Protein AF-A0A0R3SAR4-F1 (afdb_monomer_lite)

Organism: Hymenolepis diminuta (NCBI:txid6216)

pLDDT: mean 74.13, std 21.67, range [27.8, 97.25]

Sequence (284 aa):
MTADLYYDTAKSLKKYCTPEFVKEAQNYPKFGDWCNYISRFKTCSIAPHPSEFSETVPSIMNEATSIATLPPTSPIFRNFTDCYDDYFCGKPWDASLFYMIYGIVFSLLCLAGLLLNLACVVGFNKATNRCGATLYFTLIALLDCLYLALKIPLKVAVHLSGVNFSYQTTAYAQRAAHLVPVALPFTVFFEVSSVWLMVSLLVERYLYLRRGYFSKSVTSIQRHVRIISVVLLLSFCYIIPRFFEFRSVPNLQIPNGYKVVFTSVGNSVIYRYVHTEMETLIVL

Structure (mmCIF, N/CA/C/O backbone):
data_AF-A0A0R3SAR4-F1
#
_entry.id   AF-A0A0R3SAR4-F1
#
loop_
_atom_site.group_PDB
_atom_site.id
_atom_site.type_symbol
_atom_site.label_atom_id
_atom_site.label_alt_id
_atom_site.label_comp_id
_atom_site.label_asym_id
_atom_site.label_entity_id
_atom_site.label_seq_id
_atom_site.pdbx_PDB_ins_code
_atom_site.Cartn_x
_atom_site.Cartn_y
_atom_site.Cartn_z
_atom_site.occupancy
_atom_site.B_iso_or_equiv
_atom_site.auth_seq_id
_atom_site.auth_comp_id
_atom_site.auth_asym_id
_atom_site.auth_atom_id
_atom_site.pdbx_PDB_model_num
ATOM 1 N N . MET A 1 1 ? -15.132 21.750 30.604 1.00 44.81 1 MET A N 1
ATOM 2 C CA . MET A 1 1 ? -15.074 21.067 31.915 1.00 44.81 1 MET A CA 1
ATOM 3 C C . MET A 1 1 ? -13.846 20.166 31.892 1.00 44.81 1 MET A C 1
ATOM 5 O O . MET A 1 1 ? -13.768 19.328 31.004 1.00 44.81 1 MET A O 1
ATOM 9 N N . THR A 1 2 ? -12.835 20.421 32.723 1.00 36.38 2 THR A N 1
ATOM 10 C CA . THR A 1 2 ? -11.584 19.636 32.748 1.00 36.38 2 THR A CA 1
ATOM 11 C C . THR A 1 2 ? -11.832 18.256 33.369 1.00 36.38 2 THR A C 1
ATOM 13 O O . THR A 1 2 ? -12.728 18.109 34.201 1.00 36.38 2 THR A O 1
ATOM 16 N N . ALA A 1 3 ? -11.069 17.238 32.955 1.00 38.69 3 ALA A N 1
ATOM 17 C CA . ALA A 1 3 ? -11.229 15.856 33.428 1.00 38.69 3 ALA A CA 1
ATOM 18 C C . ALA A 1 3 ? -11.146 15.730 34.967 1.00 38.69 3 ALA A C 1
ATOM 20 O O . ALA A 1 3 ? -11.851 14.909 35.554 1.00 38.69 3 ALA A O 1
ATOM 21 N N . ASP A 1 4 ? -10.366 16.600 35.614 1.00 42.94 4 ASP A N 1
ATOM 22 C CA . ASP A 1 4 ? -10.194 16.633 37.071 1.00 42.94 4 ASP A CA 1
ATOM 23 C C . ASP A 1 4 ? -11.465 17.080 37.810 1.00 42.94 4 ASP A C 1
ATOM 25 O O . ASP A 1 4 ? -11.890 16.436 38.768 1.00 42.94 4 ASP A O 1
ATOM 29 N N . LEU A 1 5 ? -12.158 18.109 37.303 1.00 40.88 5 LEU A N 1
ATOM 30 C CA . LEU A 1 5 ? -13.393 18.616 37.913 1.00 40.88 5 LEU A CA 1
ATOM 31 C C . LEU A 1 5 ? -14.511 17.561 37.884 1.00 40.88 5 LEU A C 1
ATOM 33 O O . LEU A 1 5 ? -15.325 17.458 38.803 1.00 40.88 5 LEU A O 1
ATOM 37 N N . TYR A 1 6 ? -14.542 16.747 36.829 1.00 44.34 6 TYR A N 1
ATOM 38 C CA . TYR A 1 6 ? -15.499 15.653 36.697 1.00 44.34 6 TYR A CA 1
ATOM 39 C C . TYR A 1 6 ? -15.211 14.515 37.688 1.00 44.34 6 TYR A C 1
ATOM 41 O O . TYR A 1 6 ? -16.136 13.977 38.300 1.00 44.34 6 TYR A O 1
ATOM 49 N N . TYR A 1 7 ? -13.935 14.172 37.892 1.00 49.50 7 TYR A N 1
ATOM 50 C CA . TYR A 1 7 ? -13.530 13.142 38.850 1.00 49.50 7 TYR A CA 1
ATOM 51 C C . TYR A 1 7 ? -13.865 13.539 40.292 1.00 49.50 7 TYR A C 1
ATOM 53 O O . TYR A 1 7 ? -14.420 12.733 41.046 1.00 49.50 7 TYR A O 1
ATOM 61 N N . ASP A 1 8 ? -13.620 14.797 40.656 1.00 51.72 8 ASP A N 1
ATOM 62 C CA . ASP A 1 8 ? -13.975 15.324 41.975 1.00 51.72 8 ASP A CA 1
ATOM 63 C C . ASP A 1 8 ? -15.492 15.356 42.192 1.00 51.72 8 ASP A C 1
ATOM 65 O O . ASP A 1 8 ? -15.983 14.977 43.263 1.00 51.72 8 ASP A O 1
ATOM 69 N N . THR A 1 9 ? -16.255 15.685 41.145 1.00 51.66 9 THR A N 1
ATOM 70 C CA . THR A 1 9 ? -17.723 15.627 41.172 1.00 51.66 9 THR A CA 1
ATOM 71 C C . THR A 1 9 ? -18.207 14.190 41.402 1.00 51.66 9 THR A C 1
ATOM 73 O O . THR A 1 9 ? -18.982 13.945 42.329 1.00 51.66 9 THR A O 1
ATOM 76 N N . ALA A 1 10 ? -17.692 13.207 40.657 1.00 52.78 10 ALA A N 1
ATOM 77 C CA . ALA A 1 10 ? -18.041 11.793 40.833 1.00 52.78 10 ALA A CA 1
ATOM 78 C C . ALA A 1 10 ? -17.659 11.251 42.226 1.00 52.78 10 ALA A C 1
ATOM 80 O O . ALA A 1 10 ? -18.421 10.503 42.845 1.00 52.78 10 ALA A O 1
ATOM 81 N N . LYS A 1 11 ? -16.506 11.667 42.764 1.00 57.44 11 LYS A N 1
ATOM 82 C CA . LYS A 1 11 ? -16.054 11.306 44.116 1.00 57.44 11 LYS A CA 1
ATOM 83 C C . LYS A 1 11 ? -16.965 11.891 45.198 1.00 57.44 11 LYS A C 1
ATOM 85 O O . LYS A 1 11 ? -17.279 11.190 46.158 1.00 57.44 11 LYS A O 1
ATOM 90 N N . SER A 1 12 ? -17.427 13.131 45.030 1.00 55.03 12 SER A N 1
ATOM 91 C CA . SER A 1 12 ? -18.381 13.770 45.948 1.00 55.03 12 SER A CA 1
ATOM 92 C C . SER A 1 12 ? -19.760 13.109 45.923 1.00 55.03 12 SER A C 1
ATOM 94 O O . SER A 1 12 ? -20.429 13.044 46.952 1.00 55.03 12 SER A O 1
ATOM 96 N N . LEU A 1 13 ? -20.159 12.571 44.768 1.00 53.06 13 LEU A N 1
ATOM 97 C CA . LEU A 1 13 ? -21.445 11.915 44.555 1.00 53.06 13 LEU A CA 1
ATOM 98 C C . LEU A 1 13 ? -21.479 10.465 45.065 1.00 53.06 13 LEU A C 1
ATOM 100 O O . LEU A 1 13 ? -22.538 9.962 45.433 1.00 53.06 13 LEU A O 1
ATOM 104 N N . LYS A 1 14 ? -20.318 9.811 45.196 1.00 60.62 14 LYS A N 1
ATOM 105 C CA . LYS A 1 14 ? -20.188 8.465 45.780 1.00 60.62 14 LYS A CA 1
ATOM 106 C C . LYS A 1 14 ? -20.786 8.351 47.188 1.00 60.62 14 LYS A C 1
ATOM 108 O O . LYS A 1 14 ? -21.246 7.274 47.558 1.00 60.62 14 LYS A O 1
ATOM 113 N N . LYS A 1 15 ? -20.810 9.444 47.961 1.00 61.19 15 LYS A N 1
ATOM 114 C CA . LYS A 1 15 ? -21.381 9.471 49.321 1.00 61.19 15 LYS A CA 1
ATOM 115 C C . LYS A 1 15 ? -22.879 9.138 49.361 1.00 61.19 15 LYS A C 1
ATOM 117 O O . LYS A 1 15 ? -23.366 8.734 50.406 1.00 61.19 15 LYS A O 1
ATOM 122 N N . TYR A 1 16 ? -23.581 9.285 48.236 1.00 57.00 16 TYR A N 1
ATOM 123 C CA . TYR A 1 16 ? -25.009 8.981 48.111 1.00 57.00 16 TYR A CA 1
ATOM 124 C C . TYR A 1 16 ? -25.288 7.518 47.727 1.00 57.00 16 TYR A C 1
ATOM 126 O O . TYR A 1 16 ? -26.430 7.079 47.770 1.00 57.00 16 TYR A O 1
ATOM 134 N N . CYS A 1 17 ? -24.256 6.743 47.382 1.00 60.31 17 CYS A N 1
ATOM 135 C CA . CYS A 1 17 ? -24.369 5.328 47.033 1.00 60.31 17 CYS A CA 1
ATOM 136 C C . CYS A 1 17 ? -24.011 4.443 48.234 1.00 60.31 17 CYS A C 1
ATOM 138 O O . CYS A 1 17 ? -23.029 3.695 48.203 1.00 60.31 17 CYS A O 1
ATOM 140 N N . THR A 1 18 ? -24.781 4.560 49.318 1.00 61.16 18 THR A N 1
ATOM 141 C CA . THR A 1 18 ? -24.672 3.671 50.483 1.00 61.16 18 THR A CA 1
ATOM 142 C C . THR A 1 18 ? -25.464 2.373 50.250 1.00 61.16 18 THR A C 1
ATOM 144 O O . THR A 1 18 ? -26.426 2.372 49.478 1.00 61.16 18 THR A O 1
ATOM 147 N N . PRO A 1 19 ? -25.100 1.247 50.899 1.00 58.28 19 PRO A N 1
ATOM 148 C CA . PRO A 1 19 ? -25.806 -0.034 50.741 1.00 58.28 19 PRO A CA 1
ATOM 149 C C . PRO A 1 19 ? -27.304 0.041 51.077 1.00 58.28 19 PRO A C 1
ATOM 151 O O . PRO A 1 19 ? -28.099 -0.733 50.550 1.00 58.28 19 PRO A O 1
ATOM 154 N N . GLU A 1 20 ? -27.678 0.987 51.940 1.00 56.66 20 GLU A N 1
ATOM 155 C CA . GLU A 1 20 ? -29.057 1.285 52.327 1.00 56.66 20 GLU A CA 1
ATOM 156 C C . GLU A 1 20 ? -29.832 1.950 51.176 1.00 56.66 20 GLU A C 1
ATOM 158 O O . GLU A 1 20 ? -30.927 1.504 50.842 1.00 56.66 20 GLU A O 1
ATOM 163 N N . PHE A 1 21 ? -29.220 2.911 50.471 1.00 55.41 21 PHE A N 1
ATOM 164 C CA . PHE A 1 21 ? -29.825 3.604 49.324 1.00 55.41 21 PHE A CA 1
ATOM 165 C C . PHE A 1 21 ? -29.975 2.715 48.079 1.00 55.41 21 PHE A C 1
ATOM 167 O O . PHE A 1 21 ? -30.882 2.916 47.276 1.00 55.41 21 PHE A O 1
ATOM 174 N N . VAL A 1 22 ? -29.122 1.696 47.914 1.00 55.22 22 VAL A N 1
ATOM 175 C CA . VAL A 1 22 ? -29.205 0.742 46.788 1.00 55.22 22 VAL A CA 1
ATOM 176 C C . VAL A 1 22 ? -30.486 -0.104 46.844 1.00 55.22 22 VAL A C 1
ATOM 178 O O . VAL A 1 22 ? -30.998 -0.496 45.795 1.00 55.22 22 VAL A O 1
ATOM 181 N N . LYS A 1 23 ? -31.039 -0.358 48.039 1.00 55.22 23 LYS A N 1
ATOM 182 C CA . LYS A 1 23 ? -32.326 -1.062 48.185 1.00 55.22 23 LYS A CA 1
ATOM 183 C C . LYS A 1 23 ? -33.507 -0.187 47.764 1.00 55.22 23 LYS A C 1
ATOM 185 O O . LYS A 1 23 ? -34.404 -0.674 47.090 1.00 55.22 23 LYS A O 1
ATOM 190 N N . GLU A 1 24 ? -33.479 1.100 48.095 1.00 49.22 24 GLU A N 1
ATOM 191 C CA . GLU A 1 24 ? -34.531 2.061 47.729 1.00 49.22 24 GLU A CA 1
ATOM 192 C C . GLU A 1 24 ? -34.454 2.471 46.244 1.00 49.22 24 GLU A C 1
ATOM 194 O O . GLU A 1 24 ? -35.468 2.686 45.578 1.00 49.22 24 GLU A O 1
ATOM 199 N N . ALA A 1 25 ? -33.246 2.442 45.673 1.00 47.88 25 ALA A N 1
ATOM 200 C CA . ALA A 1 25 ? -32.974 2.643 44.252 1.00 47.88 25 ALA A CA 1
ATOM 201 C C . ALA A 1 25 ? -33.474 1.511 43.333 1.00 47.88 25 ALA A C 1
ATOM 203 O O . ALA A 1 25 ? -33.408 1.663 42.113 1.00 47.88 25 ALA A O 1
ATOM 204 N N . GLN A 1 26 ? -34.001 0.400 43.864 1.00 50.97 26 GLN A N 1
ATOM 205 C CA . GLN A 1 26 ? -34.638 -0.644 43.044 1.00 50.97 26 GLN A CA 1
ATOM 206 C C . GLN A 1 26 ? -35.845 -0.113 42.256 1.00 50.97 26 GLN A C 1
ATOM 208 O O . GLN A 1 26 ? -36.130 -0.608 41.168 1.00 50.97 26 GLN A O 1
ATOM 213 N N . ASN A 1 27 ? -36.488 0.948 42.752 1.00 49.66 27 ASN A N 1
ATOM 214 C CA . ASN A 1 27 ? -37.583 1.637 42.065 1.00 49.66 27 ASN A CA 1
ATOM 215 C C . ASN A 1 27 ? -37.106 2.560 40.924 1.00 49.66 27 ASN A C 1
ATOM 217 O O . ASN A 1 27 ? -37.915 3.015 40.120 1.00 49.66 27 ASN A O 1
ATOM 221 N N . TYR A 1 28 ? -35.796 2.816 40.821 1.00 51.16 28 TYR A N 1
ATOM 222 C CA . TYR A 1 28 ? -35.174 3.662 39.800 1.00 51.16 28 TYR A CA 1
ATOM 223 C C . TYR A 1 28 ? -33.973 2.929 39.184 1.00 51.16 28 TYR A C 1
ATOM 225 O O . TYR A 1 28 ? -32.822 3.228 39.516 1.00 51.16 28 TYR A O 1
ATOM 233 N N . PRO A 1 29 ? -34.208 1.973 38.265 1.00 50.81 29 PRO A N 1
ATOM 234 C CA . PRO A 1 29 ? -33.186 1.033 37.792 1.00 50.81 29 PRO A CA 1
ATOM 235 C C . PRO A 1 29 ? -31.923 1.721 37.248 1.00 50.81 29 PRO A C 1
ATOM 237 O O . PRO A 1 29 ? -30.810 1.286 37.532 1.00 50.81 29 PRO A O 1
ATOM 240 N N . LYS A 1 30 ? -32.071 2.877 36.583 1.00 50.16 30 LYS A N 1
ATOM 241 C CA . LYS A 1 30 ? -30.941 3.680 36.079 1.00 50.16 30 LYS A CA 1
ATOM 242 C C . LYS A 1 30 ? -30.034 4.238 37.190 1.00 50.16 30 LYS A C 1
ATOM 244 O O . LYS A 1 30 ? -28.829 4.365 36.988 1.00 50.16 30 LYS A O 1
ATOM 249 N N . PHE A 1 31 ? -30.591 4.576 38.354 1.00 52.28 31 PHE A N 1
ATOM 250 C CA . PHE A 1 31 ? -29.830 5.097 39.496 1.00 52.28 31 PHE A CA 1
ATOM 251 C C . PHE A 1 31 ? -29.125 3.970 40.262 1.00 52.28 31 PHE A C 1
ATOM 253 O O . PHE A 1 31 ? -27.962 4.112 40.643 1.00 52.28 31 PHE A O 1
ATOM 260 N N . GLY A 1 32 ? -29.784 2.815 40.410 1.00 55.69 32 GLY A N 1
ATOM 261 C CA . GLY A 1 32 ? -29.165 1.603 40.954 1.00 55.69 32 GLY A CA 1
ATOM 262 C C . GLY A 1 32 ? -27.961 1.141 40.126 1.00 55.69 32 GLY A C 1
ATOM 263 O O . GLY A 1 32 ? -26.895 0.852 40.681 1.00 55.69 32 GLY A O 1
ATOM 264 N N . ASP A 1 33 ? -28.086 1.164 38.797 1.00 60.84 33 ASP A N 1
ATOM 265 C CA . ASP A 1 33 ? -26.988 0.857 37.874 1.00 60.84 33 ASP A CA 1
ATOM 266 C C . ASP A 1 33 ? -25.836 1.862 37.994 1.00 60.84 33 ASP A C 1
ATOM 268 O O . ASP A 1 33 ? -24.669 1.466 38.032 1.00 60.84 33 ASP A O 1
ATOM 272 N N . TRP A 1 34 ? -26.143 3.151 38.154 1.00 58.78 34 TRP A N 1
ATOM 273 C CA . TRP A 1 34 ? -25.148 4.206 38.355 1.00 58.78 34 TRP A CA 1
ATOM 274 C C . TRP A 1 34 ? -24.394 4.089 39.694 1.00 58.78 34 TRP A C 1
ATOM 276 O O . TRP A 1 34 ? -23.171 4.250 39.735 1.00 58.78 34 TRP A O 1
ATOM 286 N N . CYS A 1 35 ? -25.067 3.722 40.787 1.00 58.41 35 CYS A N 1
ATOM 287 C CA . CYS A 1 35 ? -24.401 3.483 42.072 1.00 58.41 35 CYS A CA 1
ATOM 288 C C . CYS A 1 35 ? -23.537 2.210 42.074 1.00 58.41 35 CYS A C 1
ATOM 290 O O . CYS A 1 35 ? -22.428 2.198 42.627 1.00 58.41 35 CYS A O 1
ATOM 292 N N . ASN A 1 36 ? -23.985 1.152 41.394 1.00 61.09 36 ASN A N 1
ATOM 293 C CA . ASN A 1 36 ? -23.174 -0.045 41.144 1.00 61.09 36 ASN A CA 1
ATOM 294 C C . ASN A 1 36 ? -21.978 0.245 40.221 1.00 61.09 36 ASN A C 1
ATOM 296 O O . ASN A 1 36 ? -20.909 -0.348 40.376 1.00 61.09 36 ASN A O 1
ATOM 300 N N . TYR A 1 37 ? -22.140 1.177 39.281 1.00 54.69 37 TYR A N 1
ATOM 301 C CA . TYR A 1 37 ? -21.087 1.682 38.409 1.00 54.69 37 TYR A CA 1
ATOM 302 C C . TYR A 1 37 ? -20.017 2.419 39.236 1.00 54.69 37 TYR A C 1
ATOM 304 O O . TYR A 1 37 ? -18.887 1.942 39.300 1.00 54.69 37 TYR A O 1
ATOM 312 N N . ILE A 1 38 ? -20.351 3.494 39.963 1.00 56.62 38 ILE A N 1
ATOM 313 C CA . ILE A 1 38 ? -19.377 4.321 40.717 1.00 56.62 38 ILE A CA 1
ATOM 314 C C . ILE A 1 38 ? -18.642 3.541 41.818 1.00 56.62 38 ILE A C 1
ATOM 316 O O . ILE A 1 38 ? -17.461 3.784 42.077 1.00 56.62 38 ILE A O 1
ATOM 320 N N . SER A 1 39 ? -19.301 2.580 42.466 1.00 58.19 39 SER A N 1
ATOM 321 C CA . SER A 1 39 ? -18.677 1.760 43.513 1.00 58.19 39 SER A CA 1
ATOM 322 C C . SER A 1 39 ? -17.621 0.776 42.981 1.00 58.19 39 SER A C 1
ATOM 324 O O . SER A 1 39 ? -16.698 0.430 43.723 1.00 58.19 39 SER A O 1
ATOM 326 N N . ARG A 1 40 ? -17.693 0.376 41.699 1.00 54.50 40 ARG A N 1
ATOM 327 C CA . ARG A 1 40 ? -16.776 -0.590 41.058 1.00 54.50 40 ARG A CA 1
ATOM 328 C C . ARG A 1 40 ? -15.510 0.021 40.446 1.00 54.50 40 ARG A C 1
ATOM 330 O O . ARG A 1 40 ? -14.565 -0.720 40.175 1.00 54.50 40 ARG A O 1
ATOM 337 N N . PHE A 1 41 ? -15.436 1.336 40.242 1.00 52.03 41 PHE A N 1
ATOM 338 C CA . PHE A 1 41 ? -14.256 1.975 39.645 1.00 52.03 41 PHE A CA 1
ATOM 339 C C . PHE A 1 41 ? -13.262 2.451 40.706 1.00 52.03 41 PHE A C 1
ATOM 341 O O . PHE A 1 41 ? -13.334 3.573 41.198 1.00 52.03 41 PHE A O 1
ATOM 348 N N . LYS A 1 42 ? -12.277 1.602 41.020 1.00 46.91 42 LYS A N 1
ATOM 349 C CA . LYS A 1 42 ? -10.980 2.061 41.550 1.00 46.91 42 LYS A CA 1
ATOM 350 C C . LYS A 1 42 ? -9.954 2.350 40.435 1.00 46.91 42 LYS A C 1
ATOM 352 O O . LYS A 1 42 ? -8.923 2.931 40.744 1.00 46.91 42 LYS A O 1
ATOM 357 N N . THR A 1 43 ? -10.194 1.950 39.172 1.00 41.12 43 THR A N 1
ATOM 358 C CA . THR A 1 43 ? -9.106 1.819 38.169 1.00 41.12 43 THR A CA 1
ATOM 359 C C . THR A 1 43 ? -9.438 2.072 36.678 1.00 41.12 43 THR A C 1
ATOM 361 O O . THR A 1 43 ? -8.592 1.767 35.840 1.00 41.12 43 THR A O 1
ATOM 364 N N . CYS A 1 44 ? -10.583 2.647 36.275 1.00 34.91 44 CYS A N 1
ATOM 365 C CA . CYS A 1 44 ? -10.773 3.072 34.865 1.00 34.91 44 CYS A CA 1
ATOM 366 C C . CYS A 1 44 ? -11.063 4.571 34.748 1.00 34.91 44 CYS A C 1
ATOM 368 O O . CYS A 1 44 ? -11.943 5.089 35.426 1.00 34.91 44 CYS A O 1
ATOM 370 N N . SER A 1 45 ? -10.323 5.234 33.858 1.00 40.34 45 SER A N 1
ATOM 371 C CA . SER A 1 45 ? -10.229 6.689 33.686 1.00 40.34 45 SER A CA 1
ATOM 372 C C . SER A 1 45 ? -11.024 7.253 32.500 1.00 40.34 45 SER A C 1
ATOM 374 O O . SER A 1 45 ? -10.818 8.403 32.128 1.00 40.34 45 SER A O 1
ATOM 376 N N . ILE A 1 46 ? -11.938 6.488 31.895 1.00 41.50 46 ILE A N 1
ATOM 377 C CA . ILE A 1 46 ? -12.794 7.005 30.817 1.00 41.50 46 ILE A CA 1
ATOM 378 C C . ILE A 1 46 ? -14.238 7.028 31.309 1.00 41.50 46 ILE A C 1
ATOM 380 O O . ILE A 1 46 ? -14.869 5.984 31.472 1.00 41.50 46 ILE A O 1
ATOM 384 N N . ALA A 1 47 ? -14.729 8.236 31.574 1.00 37.53 47 ALA A N 1
ATOM 385 C CA . ALA A 1 47 ? -16.118 8.507 31.908 1.00 37.53 47 ALA A CA 1
ATOM 386 C C . ALA A 1 47 ? -16.962 8.739 30.637 1.00 37.53 47 ALA A C 1
ATOM 388 O O . ALA A 1 47 ? -16.421 9.217 29.636 1.00 37.53 47 ALA A O 1
ATOM 389 N N . PRO A 1 48 ? -18.271 8.422 30.661 1.00 40.16 48 PRO A N 1
ATOM 390 C CA . PRO A 1 48 ? -19.185 8.756 29.571 1.00 40.16 48 PRO A CA 1
ATOM 391 C C . PRO A 1 48 ? -19.343 10.275 29.398 1.00 40.16 48 PRO A C 1
ATOM 393 O O . PRO A 1 48 ? -19.162 11.052 30.338 1.00 40.16 48 PRO A O 1
ATOM 396 N N . HIS A 1 49 ? -19.662 10.689 28.171 1.00 37.50 49 HIS A N 1
ATOM 397 C CA . HIS A 1 49 ? -19.795 12.091 27.776 1.00 37.50 49 HIS A CA 1
ATOM 398 C C . HIS A 1 49 ? -21.121 12.695 28.306 1.00 37.50 49 HIS A C 1
ATOM 400 O O . HIS A 1 49 ? -22.146 12.014 28.268 1.00 37.50 49 HIS A O 1
ATOM 406 N N . PRO A 1 50 ? -21.159 13.975 28.742 1.00 36.41 50 PRO A N 1
ATOM 407 C CA . PRO A 1 50 ? -22.345 14.615 29.341 1.00 36.41 50 PRO A CA 1
ATOM 408 C C . PRO A 1 50 ? -23.602 14.668 28.458 1.00 36.41 50 PRO A C 1
ATOM 410 O O . PRO A 1 50 ? -24.693 14.928 28.958 1.00 36.41 50 PRO A O 1
ATOM 413 N N . SER A 1 51 ? -23.472 14.404 27.156 1.00 42.56 51 SER A N 1
ATOM 414 C CA . SER A 1 51 ? -24.601 14.327 26.218 1.00 42.56 51 SER A CA 1
ATOM 415 C C . SER A 1 51 ? -25.562 13.167 26.502 1.00 42.56 51 SER A C 1
ATOM 417 O O . SER A 1 51 ? -26.640 13.127 25.924 1.00 42.56 51 SER A O 1
ATOM 419 N N . GLU A 1 52 ? -25.203 12.233 27.386 1.00 42.44 52 GLU A N 1
ATOM 420 C CA . GLU A 1 52 ? -26.069 11.121 27.804 1.00 42.44 52 GLU A CA 1
ATOM 421 C C . GLU A 1 52 ? -27.155 11.526 28.827 1.00 42.44 52 GLU A C 1
ATOM 423 O O . GLU A 1 52 ? -27.984 10.693 29.192 1.00 42.44 52 GLU A O 1
ATOM 428 N N . PHE A 1 53 ? -27.193 12.794 29.267 1.00 40.16 53 PHE A N 1
ATOM 429 C CA . PHE A 1 53 ? -28.171 13.309 30.242 1.00 40.16 53 PHE A CA 1
ATOM 430 C C . PHE A 1 53 ? -29.175 14.324 29.679 1.00 40.16 53 PHE A C 1
ATOM 432 O O . PHE A 1 53 ? -29.978 14.868 30.434 1.00 40.16 53 PHE A O 1
ATOM 439 N N . SER A 1 54 ? -29.159 14.599 28.375 1.00 32.94 54 SER A N 1
ATOM 440 C CA . SER A 1 54 ? -30.137 15.495 27.751 1.00 32.94 54 SER A CA 1
ATOM 441 C C . SER A 1 54 ? -31.006 14.724 26.769 1.00 32.94 54 SER A C 1
ATOM 443 O O . SER A 1 54 ? -30.529 14.214 25.759 1.00 32.94 54 SER A O 1
ATOM 445 N N . GLU A 1 55 ? -32.293 14.627 27.091 1.00 34.91 55 GLU A N 1
ATOM 446 C CA . GLU A 1 55 ? -33.315 14.165 26.161 1.00 34.91 55 GLU A CA 1
ATOM 447 C C . GLU A 1 55 ? -33.478 15.164 25.002 1.00 34.91 55 GLU A C 1
ATOM 449 O O . GLU A 1 55 ? -33.585 16.368 25.206 1.00 34.91 55 GLU A O 1
ATOM 454 N N . THR A 1 56 ? -33.499 14.597 23.794 1.00 33.81 56 THR A N 1
ATOM 455 C CA . THR A 1 56 ? -34.157 15.032 22.548 1.00 33.81 56 THR A CA 1
ATOM 456 C C . THR A 1 56 ? -34.095 16.507 22.123 1.00 33.81 56 THR A C 1
ATOM 458 O O . THR A 1 56 ? -34.812 17.358 22.636 1.00 33.81 56 THR A O 1
ATOM 461 N N . VAL A 1 57 ? -33.410 16.754 21.000 1.00 31.20 57 VAL A N 1
ATOM 462 C CA . VAL A 1 57 ? -33.787 17.799 20.031 1.00 31.20 57 VAL A CA 1
ATOM 463 C C . VAL A 1 57 ? -33.805 17.155 18.636 1.00 31.20 57 VAL A C 1
ATOM 465 O O . VAL A 1 57 ? -32.811 16.533 18.258 1.00 31.20 57 VAL A O 1
ATOM 468 N N . PRO A 1 58 ? -34.903 17.244 17.863 1.00 37.09 58 PRO A N 1
ATOM 469 C CA . PRO A 1 58 ? -34.940 16.739 16.497 1.00 37.09 58 PRO A CA 1
ATOM 470 C C . PRO A 1 58 ? -34.278 17.755 15.555 1.00 37.09 58 PRO A C 1
ATOM 472 O O . PRO A 1 58 ? -34.717 18.900 15.477 1.00 37.09 58 PRO A O 1
ATOM 475 N N . SER A 1 59 ? -33.248 17.350 14.806 1.00 30.95 59 SER A N 1
ATOM 476 C CA . SER A 1 59 ? -32.676 18.173 13.732 1.00 30.95 59 SER A CA 1
ATOM 477 C C . SER A 1 59 ? -32.905 17.524 12.366 1.00 30.95 59 SER A C 1
ATOM 479 O O . SER A 1 59 ? -32.200 16.601 11.967 1.00 30.95 59 SER A O 1
ATOM 481 N N . ILE A 1 60 ? -33.968 17.998 11.717 1.00 30.73 60 ILE A N 1
ATOM 482 C CA . ILE A 1 60 ? -34.064 18.433 10.314 1.00 30.73 60 ILE A CA 1
ATOM 483 C C . ILE A 1 60 ? -33.058 17.776 9.346 1.00 30.73 60 ILE A C 1
ATOM 485 O O . ILE A 1 60 ? -31.873 18.104 9.327 1.00 30.73 60 ILE A O 1
ATOM 489 N N . MET A 1 61 ? -33.596 16.886 8.500 1.00 32.91 61 MET A N 1
ATOM 490 C CA . MET A 1 61 ? -33.034 16.480 7.207 1.00 32.91 61 MET A CA 1
ATOM 491 C C . MET A 1 61 ? -32.699 17.715 6.375 1.00 32.91 61 MET A C 1
ATOM 493 O O . MET A 1 61 ? -33.592 18.521 6.147 1.00 32.91 61 MET A O 1
ATOM 497 N N . ASN A 1 62 ? -31.475 17.797 5.853 1.00 30.11 62 ASN A N 1
ATOM 498 C CA . ASN A 1 62 ? -31.181 18.598 4.672 1.00 30.11 62 ASN A CA 1
ATOM 499 C C . ASN A 1 62 ? -30.348 17.789 3.670 1.00 30.11 62 ASN A C 1
ATOM 501 O O . ASN A 1 62 ? -29.441 17.040 4.030 1.00 30.11 62 ASN A O 1
ATOM 505 N N . GLU A 1 63 ? -30.777 17.960 2.428 1.00 29.05 63 GLU A N 1
ATOM 506 C CA . GLU A 1 63 ? -30.393 17.397 1.138 1.00 29.05 63 GLU A CA 1
ATOM 507 C C . GLU A 1 63 ? -28.909 17.055 0.937 1.00 29.05 63 GLU A C 1
ATOM 509 O O . GLU A 1 63 ? -28.015 17.879 1.115 1.00 29.05 63 GLU A O 1
ATOM 514 N N . ALA A 1 64 ? -28.670 15.833 0.449 1.00 28.14 64 ALA A N 1
ATOM 515 C CA . ALA A 1 64 ? -27.435 15.468 -0.228 1.00 28.14 64 ALA A CA 1
ATOM 516 C C . ALA A 1 64 ? -27.555 15.857 -1.708 1.00 28.14 64 ALA A C 1
ATOM 518 O O . ALA A 1 64 ? -28.294 15.238 -2.475 1.00 28.14 64 ALA A O 1
ATOM 519 N N . THR A 1 65 ? -26.830 16.899 -2.096 1.00 28.31 65 THR A N 1
ATOM 520 C CA . THR A 1 65 ? -26.685 17.335 -3.483 1.00 28.31 65 THR A CA 1
ATOM 521 C C . THR A 1 65 ? -25.900 16.286 -4.272 1.00 28.31 65 THR A C 1
ATOM 523 O O . THR A 1 65 ? -24.789 15.902 -3.908 1.00 28.31 65 THR A O 1
ATOM 526 N N . SER A 1 66 ? -26.502 15.828 -5.363 1.00 28.58 66 SER A N 1
ATOM 527 C CA . SER A 1 66 ? -25.966 14.895 -6.352 1.00 28.58 66 SER A CA 1
ATOM 528 C C . SER A 1 66 ? -24.615 15.345 -6.922 1.00 28.58 66 SER A C 1
ATOM 530 O O . SER A 1 66 ? -24.534 16.397 -7.560 1.00 28.58 66 SER A O 1
ATOM 532 N N . ILE A 1 67 ? -23.576 14.521 -6.758 1.00 30.97 67 ILE A N 1
ATOM 533 C CA . ILE A 1 67 ? -22.319 14.648 -7.505 1.00 30.97 67 ILE A CA 1
ATOM 534 C C . ILE A 1 67 ? -22.473 13.888 -8.824 1.00 30.97 67 ILE A C 1
ATOM 536 O O . ILE A 1 67 ? -22.841 12.716 -8.849 1.00 30.97 67 ILE A O 1
ATOM 540 N N . ALA A 1 68 ? -22.228 14.608 -9.916 1.00 27.88 68 ALA A N 1
ATOM 541 C CA . ALA A 1 68 ? -22.359 14.151 -11.287 1.00 27.88 68 ALA A CA 1
ATOM 542 C C . ALA A 1 68 ? -21.485 12.919 -11.579 1.00 27.88 68 ALA A C 1
ATOM 544 O O . ALA A 1 68 ? -20.262 12.947 -11.439 1.00 27.88 68 ALA A O 1
ATOM 545 N N . THR A 1 69 ? -22.133 11.854 -12.042 1.00 27.80 69 THR A N 1
ATOM 546 C CA . THR A 1 69 ? -21.524 10.677 -12.656 1.00 27.80 69 THR A CA 1
ATOM 547 C C . THR A 1 69 ? -20.942 11.048 -14.020 1.00 27.80 69 THR A C 1
ATOM 549 O O . THR A 1 69 ? -21.670 11.320 -14.974 1.00 27.80 69 THR A O 1
ATOM 552 N N . LEU A 1 70 ? -19.613 11.047 -14.129 1.00 32.72 70 LEU A N 1
ATOM 553 C CA . LEU A 1 70 ? -18.930 10.966 -15.421 1.00 32.72 70 LEU A CA 1
ATOM 554 C C . LEU A 1 70 ? -18.957 9.501 -15.899 1.00 32.72 70 LEU A C 1
ATOM 556 O O . LEU A 1 70 ? -18.713 8.603 -15.092 1.00 32.72 70 LEU A O 1
ATOM 560 N N . PRO A 1 71 ? -19.271 9.233 -17.179 1.00 31.72 71 PRO A N 1
ATOM 561 C CA . PRO A 1 71 ? -19.380 7.874 -17.694 1.00 31.72 71 PRO A CA 1
ATOM 562 C C . PRO A 1 71 ? -18.002 7.190 -17.773 1.00 31.72 71 PRO A C 1
ATOM 564 O O . PRO A 1 71 ? -17.005 7.859 -18.064 1.00 31.72 71 PRO A O 1
ATOM 567 N N . PRO A 1 72 ? -17.931 5.861 -17.570 1.00 31.50 72 PRO A N 1
ATOM 568 C CA . PRO A 1 72 ? -16.691 5.106 -17.663 1.00 31.50 72 PRO A CA 1
ATOM 569 C C . PRO A 1 72 ? -16.263 5.021 -19.131 1.00 31.50 72 PRO A C 1
ATOM 571 O O . PRO A 1 72 ? -16.801 4.249 -19.923 1.00 31.50 72 PRO A O 1
ATOM 574 N N . THR A 1 73 ? -15.285 5.830 -19.524 1.00 32.97 73 THR A N 1
ATOM 575 C CA . THR A 1 73 ? -14.587 5.642 -20.793 1.00 32.97 73 THR A CA 1
ATOM 576 C C . THR A 1 73 ? -13.697 4.408 -20.683 1.00 32.97 73 THR A C 1
ATOM 578 O O . THR A 1 73 ? -12.614 4.433 -20.104 1.00 32.97 73 THR A O 1
ATOM 581 N N . SER A 1 74 ? -14.166 3.308 -21.271 1.00 37.50 74 SER A N 1
ATOM 582 C CA . SER A 1 74 ? -13.364 2.129 -21.604 1.00 37.50 74 SER A CA 1
ATOM 583 C C . SER A 1 74 ? -12.011 2.537 -22.209 1.00 37.50 74 SER A C 1
ATOM 585 O O . SER A 1 74 ? -12.009 3.355 -23.141 1.00 37.50 74 SER A O 1
ATOM 587 N N . PRO A 1 75 ? -10.867 1.963 -21.797 1.00 42.25 75 PRO A N 1
ATOM 588 C CA . PRO A 1 75 ? -9.625 2.200 -22.510 1.00 42.25 75 PRO A CA 1
ATOM 589 C C . PRO A 1 75 ? -9.644 1.403 -23.819 1.00 42.25 75 PRO A C 1
ATOM 591 O O . PRO A 1 75 ? -9.349 0.211 -23.877 1.00 42.25 75 PRO A O 1
ATOM 594 N N . ILE A 1 76 ? -10.021 2.107 -24.886 1.00 38.25 76 ILE A N 1
ATOM 595 C CA . ILE A 1 76 ? -9.807 1.722 -26.278 1.00 38.25 76 ILE A CA 1
ATOM 596 C C . ILE A 1 76 ? -8.306 1.467 -26.475 1.00 38.25 76 ILE A C 1
ATOM 598 O O . ILE A 1 76 ? -7.478 2.344 -26.223 1.00 38.25 76 ILE A O 1
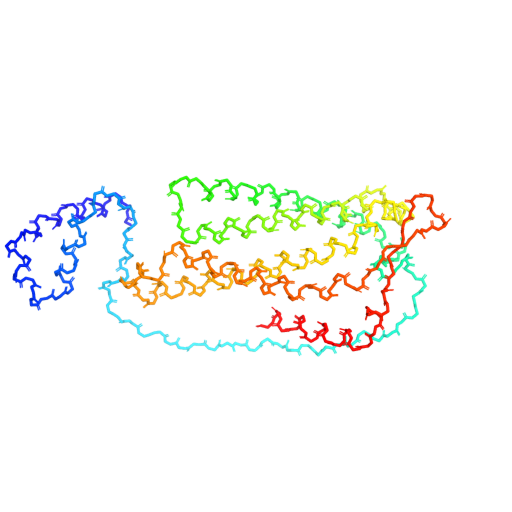ATOM 602 N N . PHE A 1 77 ? -7.987 0.259 -26.939 1.00 45.03 77 PHE A N 1
ATOM 603 C CA . PHE A 1 77 ? -6.676 -0.188 -27.412 1.00 45.03 77 PHE A CA 1
ATOM 604 C C . PHE A 1 77 ? -6.021 0.900 -28.290 1.00 45.03 77 PHE A C 1
ATOM 606 O O . PHE A 1 77 ? -6.564 1.263 -29.335 1.00 45.03 77 PHE A O 1
ATOM 613 N N . ARG A 1 78 ? -4.864 1.439 -27.884 1.00 38.66 78 ARG A N 1
ATOM 614 C CA . ARG A 1 78 ? -4.047 2.340 -28.716 1.00 38.66 78 ARG A CA 1
ATOM 615 C C . ARG A 1 78 ? -2.642 1.768 -28.882 1.00 38.66 78 ARG A C 1
ATOM 617 O O . ARG A 1 78 ? -2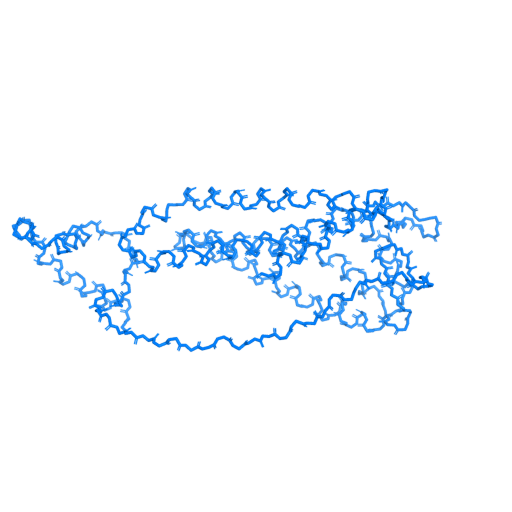.041 1.317 -27.915 1.00 38.66 78 ARG A O 1
ATOM 624 N N . ASN A 1 79 ? -2.153 1.811 -30.122 1.00 37.34 79 ASN A N 1
ATOM 625 C CA . ASN A 1 79 ? -0.793 1.471 -30.547 1.00 37.34 79 ASN A CA 1
ATOM 626 C C . ASN A 1 79 ? 0.263 2.045 -29.584 1.00 37.34 79 ASN A C 1
ATOM 628 O O . ASN A 1 79 ? 0.467 3.257 -29.541 1.00 37.34 79 ASN A O 1
ATOM 632 N N . PHE A 1 80 ? 0.934 1.178 -28.824 1.00 45.56 80 PHE A N 1
ATOM 633 C CA . PHE A 1 80 ? 2.016 1.558 -27.920 1.00 45.56 80 PHE A CA 1
ATOM 634 C C . PHE A 1 80 ? 3.349 1.610 -28.672 1.00 45.56 80 PHE A C 1
ATOM 636 O O . PHE A 1 80 ? 4.004 0.588 -28.852 1.00 45.56 80 PHE A O 1
ATOM 643 N N . THR A 1 81 ? 3.770 2.804 -29.086 1.00 52.78 81 THR A N 1
ATOM 644 C CA . THR A 1 81 ? 5.164 3.066 -29.494 1.00 52.78 81 THR A CA 1
ATOM 645 C C . THR A 1 81 ? 6.024 3.673 -28.375 1.00 52.78 81 THR A C 1
ATOM 647 O O . THR A 1 81 ? 7.219 3.842 -28.580 1.00 52.78 81 THR A O 1
ATOM 650 N N . ASP A 1 82 ? 5.466 3.917 -27.177 1.00 63.69 82 ASP A N 1
ATOM 651 C CA . ASP A 1 82 ? 6.127 4.677 -26.093 1.00 63.69 82 ASP A CA 1
ATOM 652 C C . ASP A 1 82 ? 6.162 3.945 -24.719 1.00 63.69 82 ASP A C 1
ATOM 654 O O . ASP A 1 82 ? 6.149 4.589 -23.668 1.00 63.69 82 ASP A O 1
ATOM 658 N N . CYS A 1 83 ? 6.170 2.605 -24.677 1.00 79.31 83 CYS A N 1
ATOM 659 C CA . CYS A 1 83 ? 6.312 1.842 -23.421 1.00 79.31 83 CYS A CA 1
ATOM 660 C C . CYS A 1 83 ? 7.566 0.979 -23.406 1.00 79.31 83 CYS A C 1
ATOM 662 O O . CYS A 1 83 ? 7.944 0.401 -24.423 1.00 79.31 83 CYS A O 1
ATOM 664 N N . TYR A 1 84 ? 8.180 0.860 -22.228 1.00 82.25 84 TYR A N 1
ATOM 665 C CA . TYR A 1 84 ? 9.253 -0.105 -22.008 1.00 82.25 84 TYR A CA 1
ATOM 666 C C . TYR A 1 84 ? 8.691 -1.528 -21.905 1.00 82.25 84 TYR A C 1
ATOM 668 O O . TYR A 1 84 ? 9.231 -2.454 -22.510 1.00 82.25 84 TYR A O 1
ATOM 676 N N . ASP A 1 85 ? 7.602 -1.700 -21.153 1.00 86.50 85 ASP A N 1
ATOM 677 C CA . ASP A 1 85 ? 6.896 -2.971 -21.006 1.00 86.50 85 ASP A CA 1
ATOM 678 C C . ASP A 1 85 ? 5.410 -2.762 -20.655 1.00 86.50 85 ASP A C 1
ATOM 680 O O . ASP A 1 85 ? 4.911 -1.637 -20.713 1.00 86.50 85 ASP A O 1
ATOM 684 N N . ASP A 1 86 ? 4.696 -3.840 -20.315 1.00 85.19 86 ASP A N 1
ATOM 685 C CA . ASP A 1 86 ? 3.248 -3.816 -20.059 1.00 85.19 86 ASP A CA 1
ATOM 686 C C . ASP A 1 86 ? 2.857 -3.035 -18.785 1.00 85.19 86 ASP A C 1
ATOM 688 O O . ASP A 1 86 ? 1.673 -2.778 -18.558 1.00 85.19 86 ASP A O 1
ATOM 692 N N . TYR A 1 87 ? 3.827 -2.665 -17.940 1.00 84.56 87 TYR A N 1
ATOM 693 C CA . TYR A 1 87 ? 3.610 -1.944 -16.683 1.00 84.56 87 TYR A CA 1
ATOM 694 C C . TYR A 1 87 ? 4.238 -0.542 -16.675 1.00 84.56 87 TYR A C 1
ATOM 696 O O . TYR A 1 87 ? 3.659 0.400 -16.127 1.00 84.56 87 TYR A O 1
ATOM 704 N N . PHE A 1 88 ? 5.431 -0.380 -17.249 1.00 85.25 88 PHE A N 1
ATOM 705 C CA . PHE A 1 88 ? 6.170 0.879 -17.280 1.00 85.25 88 PHE A CA 1
ATOM 706 C C . PHE A 1 88 ? 6.046 1.561 -18.644 1.00 85.25 88 PHE A C 1
ATOM 708 O O . PHE A 1 88 ? 6.772 1.278 -19.602 1.00 85.25 88 PHE A O 1
ATOM 715 N N . CYS A 1 89 ? 5.131 2.524 -18.688 1.00 83.38 89 CYS A N 1
ATOM 716 C CA . CYS A 1 89 ? 4.837 3.351 -19.848 1.00 83.38 89 CYS A CA 1
ATOM 717 C C . CYS A 1 89 ? 5.143 4.818 -19.558 1.00 83.38 89 CYS A C 1
ATOM 719 O O . CYS A 1 89 ? 4.808 5.330 -18.488 1.00 83.38 89 CYS A O 1
ATOM 721 N N . GLY A 1 90 ? 5.746 5.513 -20.518 1.00 75.94 90 GLY A N 1
ATOM 722 C CA . GLY A 1 90 ? 6.049 6.929 -20.369 1.00 75.94 90 GLY A CA 1
ATOM 723 C C . GLY A 1 90 ? 6.692 7.496 -21.620 1.00 75.94 90 GLY A C 1
ATOM 724 O O . GLY A 1 90 ? 7.491 6.838 -22.278 1.00 75.94 90 GLY A O 1
ATOM 725 N N . LYS A 1 91 ? 6.353 8.741 -21.941 1.00 80.56 91 LYS A N 1
ATOM 726 C CA . LYS A 1 91 ? 6.943 9.421 -23.088 1.00 80.56 91 LYS A CA 1
ATOM 727 C C . LYS A 1 91 ? 8.280 10.049 -22.699 1.00 80.56 91 LYS A C 1
ATOM 729 O O . LYS A 1 91 ? 8.392 10.589 -21.596 1.00 80.56 91 LYS A O 1
ATOM 734 N N . PRO A 1 92 ? 9.287 10.059 -23.591 1.00 80.00 92 PRO A N 1
ATOM 735 C CA . PRO A 1 92 ? 10.606 10.599 -23.268 1.00 80.00 92 PRO A CA 1
ATOM 736 C C . PRO A 1 92 ? 10.590 12.059 -22.798 1.00 80.00 92 PRO A C 1
ATOM 738 O O . PRO A 1 92 ? 11.386 12.436 -21.940 1.00 80.00 92 PRO A O 1
ATOM 741 N N . TRP A 1 93 ? 9.673 12.874 -23.329 1.00 81.06 93 TRP A N 1
ATOM 742 C CA . TRP A 1 93 ? 9.539 14.289 -22.972 1.00 81.06 93 TRP A CA 1
ATOM 743 C C . TRP A 1 93 ? 8.906 14.527 -21.591 1.00 81.06 93 TRP A C 1
ATOM 745 O O . TRP A 1 93 ? 9.107 15.594 -21.017 1.00 81.06 93 TRP A O 1
ATOM 755 N N . ASP A 1 94 ? 8.227 13.532 -21.012 1.00 85.56 94 ASP A N 1
ATOM 756 C CA . ASP A 1 94 ? 7.635 13.628 -19.669 1.00 85.56 94 ASP A CA 1
ATOM 757 C C . ASP A 1 94 ? 8.643 13.282 -18.557 1.00 85.56 94 ASP A C 1
ATOM 759 O O . ASP A 1 94 ? 8.354 13.431 -17.369 1.00 85.56 94 ASP A O 1
ATOM 763 N N . ALA A 1 95 ? 9.855 12.840 -18.911 1.00 84.88 95 ALA A N 1
ATOM 764 C CA . ALA A 1 95 ? 10.831 12.323 -17.951 1.00 84.88 95 ALA A CA 1
ATOM 765 C C . ALA A 1 95 ? 11.250 13.344 -16.883 1.00 84.88 95 ALA A C 1
ATOM 767 O O . ALA A 1 95 ? 11.397 12.978 -15.713 1.00 84.88 95 ALA A O 1
ATOM 768 N N . SER A 1 96 ? 11.383 14.622 -17.256 1.00 88.25 96 SER A N 1
ATOM 769 C CA . SER A 1 96 ? 11.693 15.700 -16.309 1.00 88.25 96 SER A CA 1
ATOM 770 C C . SER A 1 96 ? 10.547 15.934 -15.322 1.00 88.25 96 SER A C 1
ATOM 772 O O . SER A 1 96 ? 10.774 16.067 -14.118 1.00 88.25 96 SER A O 1
ATOM 774 N N . LEU A 1 97 ? 9.304 15.887 -15.805 1.00 89.69 97 LEU A N 1
ATOM 775 C CA . LEU A 1 97 ? 8.117 15.999 -14.964 1.00 89.69 97 LEU A CA 1
ATOM 776 C C . LEU A 1 97 ? 8.008 14.803 -14.009 1.00 89.69 97 LEU A C 1
ATOM 778 O O . LEU A 1 97 ? 7.775 14.996 -12.816 1.00 89.69 97 LEU A O 1
ATOM 782 N N . PHE A 1 98 ? 8.251 13.579 -14.483 1.00 88.31 98 PHE A N 1
ATOM 783 C CA . PHE A 1 98 ? 8.268 12.391 -13.624 1.00 88.31 98 PHE A CA 1
ATOM 784 C C . PHE A 1 98 ? 9.393 12.423 -12.590 1.00 88.31 98 PHE A C 1
ATOM 786 O O . PHE A 1 98 ? 9.164 12.041 -11.442 1.00 88.31 98 PHE A O 1
ATOM 793 N N . TYR A 1 99 ? 10.572 12.934 -12.949 1.00 89.00 99 TYR A N 1
ATOM 794 C CA . TYR A 1 99 ? 11.662 13.160 -12.001 1.00 89.00 99 TYR A CA 1
ATOM 795 C C . TYR A 1 99 ? 11.235 14.126 -10.886 1.00 89.00 99 TYR A C 1
ATOM 797 O O . TYR A 1 99 ? 11.395 13.825 -9.704 1.00 89.00 99 TYR A O 1
ATOM 805 N N . MET A 1 100 ? 10.624 15.260 -11.235 1.00 91.81 100 MET A N 1
ATOM 806 C CA . MET A 1 100 ? 10.181 16.247 -10.246 1.00 91.81 100 MET A CA 1
ATOM 807 C C . MET A 1 100 ? 9.053 15.710 -9.356 1.00 91.81 100 MET A C 1
ATOM 809 O O . MET A 1 100 ? 9.144 15.777 -8.130 1.00 91.81 100 MET A O 1
ATOM 813 N N . ILE A 1 101 ? 8.001 15.148 -9.953 1.00 91.50 101 ILE A N 1
ATOM 814 C CA . ILE A 1 101 ? 6.806 14.720 -9.217 1.00 91.50 101 ILE A CA 1
ATOM 815 C C . ILE A 1 101 ? 7.058 13.407 -8.476 1.00 91.50 101 ILE A C 1
ATOM 817 O O . ILE A 1 101 ? 6.937 13.365 -7.254 1.00 91.50 101 ILE A O 1
ATOM 821 N N . TYR A 1 102 ? 7.417 12.333 -9.181 1.00 87.88 102 TYR A N 1
ATOM 822 C CA . TYR A 1 102 ? 7.580 11.008 -8.571 1.00 87.88 102 TYR A CA 1
ATOM 823 C C . TYR A 1 102 ? 8.950 10.805 -7.922 1.00 87.88 102 TYR A C 1
ATOM 825 O O . TYR A 1 102 ? 9.072 10.006 -6.996 1.00 87.88 102 TYR A O 1
ATOM 833 N N . GLY A 1 103 ? 9.977 11.512 -8.396 1.00 88.19 103 GLY A N 1
ATOM 834 C CA . GLY A 1 103 ? 11.314 11.461 -7.812 1.00 88.19 103 GLY A CA 1
ATOM 835 C C . GLY A 1 103 ? 11.454 12.357 -6.583 1.00 88.19 103 GLY A C 1
ATOM 836 O O . GLY A 1 103 ? 11.902 11.875 -5.552 1.00 88.19 103 GLY A O 1
ATOM 837 N N . ILE A 1 104 ? 11.062 13.633 -6.637 1.00 91.56 104 ILE A N 1
ATOM 838 C CA . ILE A 1 104 ? 11.279 14.564 -5.511 1.00 91.56 104 ILE A CA 1
ATOM 839 C C . ILE A 1 104 ? 10.045 14.661 -4.614 1.00 91.56 104 ILE A C 1
ATOM 841 O O . ILE A 1 104 ? 10.099 14.265 -3.449 1.00 91.56 104 ILE A O 1
ATOM 845 N N . VAL A 1 105 ? 8.930 15.176 -5.140 1.00 94.06 105 VAL A N 1
ATOM 846 C CA . VAL A 1 105 ? 7.741 15.502 -4.329 1.00 94.06 105 VAL A CA 1
ATOM 847 C C . VAL A 1 105 ? 7.179 14.252 -3.654 1.00 94.06 105 VAL A C 1
ATOM 849 O O . VAL A 1 105 ? 6.998 14.223 -2.437 1.00 94.06 105 VAL A O 1
ATOM 852 N N . PHE A 1 106 ? 6.966 13.190 -4.428 1.00 91.75 106 PHE A N 1
ATOM 853 C CA . PHE A 1 106 ? 6.441 11.923 -3.932 1.00 91.75 106 PHE A CA 1
ATOM 854 C C . PHE A 1 106 ? 7.362 11.283 -2.887 1.00 91.75 106 PHE A C 1
ATOM 856 O O . PHE A 1 106 ? 6.868 10.759 -1.893 1.00 91.75 106 PHE A O 1
ATOM 863 N N . SER A 1 107 ? 8.685 11.366 -3.056 1.00 91.00 107 SER A N 1
ATOM 864 C CA . SER A 1 107 ? 9.649 10.832 -2.083 1.00 91.00 107 SER A CA 1
ATOM 865 C C . SER A 1 107 ? 9.572 11.536 -0.741 1.00 91.00 107 SER A C 1
ATOM 867 O O . SER A 1 107 ? 9.549 10.872 0.294 1.00 91.00 107 SER A O 1
ATOM 869 N N . LEU A 1 108 ? 9.508 12.870 -0.751 1.00 94.12 108 LEU A N 1
ATOM 870 C CA . LEU A 1 108 ? 9.393 13.662 0.472 1.00 94.12 108 LEU A CA 1
ATOM 871 C C . LEU A 1 108 ? 8.086 13.346 1.201 1.00 94.12 108 LEU A C 1
ATOM 873 O O . LEU A 1 108 ? 8.101 13.108 2.408 1.00 94.12 108 LEU A O 1
ATOM 877 N N . LEU A 1 109 ? 6.975 13.268 0.462 1.00 94.94 109 LEU A N 1
ATOM 878 C CA . LEU A 1 109 ? 5.672 12.905 1.019 1.00 94.94 109 LEU A CA 1
ATOM 879 C C . LEU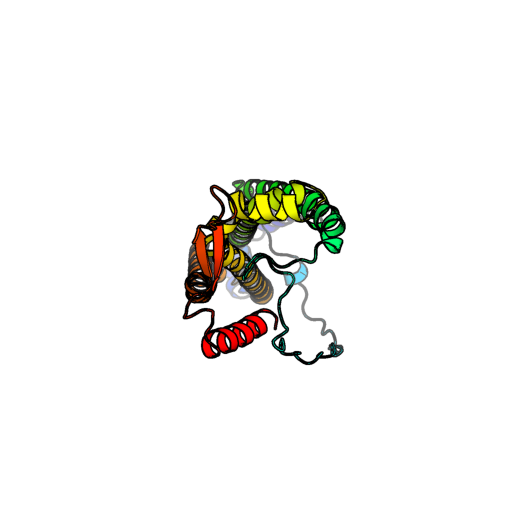 A 1 109 ? 5.663 11.479 1.578 1.00 94.94 109 LEU A C 1
ATOM 881 O O . LEU A 1 109 ? 5.174 11.264 2.684 1.00 94.94 109 LEU A O 1
ATOM 885 N N . CYS A 1 110 ? 6.239 10.511 0.862 1.00 93.38 110 CYS A N 1
ATOM 886 C CA . CYS A 1 110 ? 6.313 9.129 1.330 1.00 93.38 110 CYS A CA 1
ATOM 887 C C . CYS A 1 110 ? 7.202 8.987 2.567 1.00 93.38 110 CYS A C 1
ATOM 889 O O . CYS A 1 110 ? 6.847 8.252 3.483 1.00 93.38 110 CYS A O 1
ATOM 891 N N . LEU A 1 111 ? 8.333 9.696 2.628 1.00 93.31 111 LEU A N 1
ATOM 892 C CA . LEU A 1 111 ? 9.217 9.667 3.792 1.00 93.31 111 LEU A CA 1
ATOM 893 C C . LEU A 1 111 ? 8.542 10.304 5.013 1.00 93.31 111 LEU A C 1
ATOM 895 O O . LEU A 1 111 ? 8.563 9.720 6.095 1.00 93.31 111 LEU A O 1
ATOM 899 N N . ALA A 1 112 ? 7.895 11.458 4.836 1.00 95.56 112 ALA A N 1
ATOM 900 C CA . ALA A 1 112 ? 7.123 12.103 5.895 1.00 95.56 112 ALA A CA 1
ATOM 901 C C . ALA A 1 112 ? 5.972 11.205 6.379 1.00 95.56 112 ALA A C 1
ATOM 903 O O . ALA A 1 112 ? 5.802 11.017 7.583 1.00 95.56 112 ALA A O 1
ATOM 904 N N . GLY A 1 113 ? 5.229 10.596 5.449 1.00 95.69 113 GLY A N 1
ATOM 905 C CA . GLY A 1 113 ? 4.150 9.658 5.753 1.00 95.69 113 GLY A CA 1
ATOM 906 C C . GLY A 1 113 ? 4.636 8.411 6.492 1.00 95.69 113 GLY A C 1
ATOM 907 O O . GLY A 1 113 ? 3.986 7.971 7.437 1.00 95.69 113 GLY A O 1
ATOM 908 N N . LEU A 1 114 ? 5.798 7.866 6.124 1.00 95.56 114 LEU A N 1
ATOM 909 C CA . LEU A 1 114 ? 6.387 6.707 6.795 1.00 95.56 114 LEU A CA 1
ATOM 910 C C . LEU A 1 114 ? 6.768 7.049 8.240 1.00 95.56 114 LEU A C 1
ATOM 912 O O . LEU A 1 114 ? 6.423 6.311 9.159 1.00 95.56 114 LEU A O 1
ATOM 916 N N . LEU A 1 115 ? 7.433 8.188 8.455 1.00 96.19 115 LEU A N 1
ATOM 917 C CA . LEU A 1 115 ? 7.822 8.645 9.792 1.00 96.19 115 LEU A CA 1
ATOM 918 C C . LEU A 1 115 ? 6.604 8.928 10.678 1.00 96.19 115 LEU A C 1
ATOM 920 O O . LEU A 1 115 ? 6.589 8.531 11.844 1.00 96.19 115 LEU A O 1
ATOM 924 N N . LEU A 1 116 ? 5.574 9.577 10.127 1.00 96.62 116 LEU A N 1
ATOM 925 C CA . LEU A 1 116 ? 4.348 9.881 10.860 1.00 96.62 116 LEU A CA 1
ATOM 926 C C . LEU A 1 116 ? 3.595 8.603 11.244 1.00 96.62 116 LEU A C 1
ATOM 928 O O . LEU A 1 116 ? 3.208 8.450 12.401 1.00 96.62 116 LEU A O 1
ATOM 932 N N . ASN A 1 117 ? 3.452 7.653 10.317 1.00 96.56 117 ASN A N 1
ATOM 933 C CA . ASN A 1 117 ? 2.800 6.378 10.605 1.00 96.56 117 ASN A CA 1
ATOM 934 C C . ASN A 1 117 ? 3.590 5.537 11.619 1.00 96.56 117 ASN A C 1
ATOM 936 O O . ASN A 1 117 ? 2.993 4.966 12.531 1.00 96.56 117 ASN A O 1
ATOM 940 N N . LEU A 1 118 ? 4.925 5.527 11.558 1.00 95.69 118 LEU A N 1
ATOM 941 C CA . LEU A 1 118 ? 5.756 4.891 12.587 1.00 95.69 118 LEU A CA 1
ATOM 942 C C . LEU A 1 118 ? 5.545 5.530 13.967 1.00 95.69 118 LEU A C 1
ATOM 944 O O . LEU A 1 118 ? 5.386 4.817 14.963 1.00 95.69 118 LEU A O 1
ATOM 948 N N . ALA A 1 119 ? 5.486 6.862 14.039 1.00 94.81 119 ALA A N 1
ATOM 949 C CA . ALA A 1 119 ? 5.184 7.571 15.279 1.00 94.81 119 ALA A CA 1
ATOM 950 C C . ALA A 1 119 ? 3.784 7.214 15.813 1.00 94.81 119 ALA A C 1
ATOM 952 O O . ALA A 1 119 ? 3.628 6.988 17.016 1.00 94.81 119 ALA A O 1
ATOM 953 N N . CYS A 1 120 ? 2.786 7.085 14.933 1.00 93.94 120 CYS A N 1
ATOM 954 C CA . CYS A 1 120 ? 1.444 6.613 15.278 1.00 93.94 120 CYS A CA 1
ATOM 955 C C . CYS A 1 120 ? 1.466 5.197 15.865 1.00 93.94 120 CYS A C 1
ATOM 957 O O . CYS A 1 120 ? 0.887 4.973 16.928 1.00 93.94 120 CYS A O 1
ATOM 959 N N . VAL A 1 121 ? 2.181 4.254 15.243 1.00 93.75 121 VAL A N 1
ATOM 960 C CA . VAL A 1 121 ? 2.326 2.881 15.759 1.00 93.75 121 VAL A CA 1
ATOM 961 C C . VAL A 1 121 ? 2.903 2.886 17.175 1.00 93.75 121 VAL A C 1
ATOM 963 O O . VAL A 1 121 ? 2.378 2.206 18.058 1.00 93.75 121 VAL A O 1
ATOM 966 N N . VAL A 1 122 ? 3.947 3.676 17.433 1.00 92.19 122 VAL A N 1
ATOM 967 C CA . VAL A 1 122 ? 4.542 3.796 18.776 1.00 92.19 122 VAL A CA 1
ATOM 968 C C . VAL A 1 122 ? 3.561 4.446 19.760 1.00 92.19 122 VAL A C 1
ATOM 970 O O . VAL A 1 122 ? 3.376 3.950 20.875 1.00 92.19 122 VAL A O 1
ATOM 973 N N . GLY A 1 123 ? 2.893 5.527 19.352 1.00 90.12 123 GLY A N 1
ATOM 974 C CA . GLY A 1 123 ? 1.958 6.282 20.190 1.00 90.12 123 GLY A CA 1
ATOM 975 C C . GLY A 1 123 ? 0.710 5.493 20.594 1.00 90.12 123 GLY A C 1
ATOM 976 O O . GLY A 1 123 ? 0.278 5.563 21.750 1.00 90.12 123 GLY A O 1
ATOM 977 N N . PHE A 1 124 ? 0.152 4.701 19.676 1.00 87.81 124 PHE A N 1
ATOM 978 C CA . PHE A 1 124 ? -1.030 3.873 19.929 1.00 87.81 124 PHE A CA 1
ATOM 979 C C . PHE A 1 124 ? -0.717 2.615 20.746 1.00 87.81 124 PHE A C 1
ATOM 981 O O . PHE A 1 124 ? -1.567 2.162 21.513 1.00 87.81 124 PHE A O 1
ATOM 988 N N . ASN A 1 125 ? 0.507 2.083 20.660 1.00 84.38 125 ASN A N 1
ATOM 989 C CA . ASN A 1 125 ? 0.914 0.902 21.428 1.00 84.38 125 ASN A CA 1
ATOM 990 C C . ASN A 1 125 ? 1.332 1.195 22.877 1.00 84.38 125 ASN A C 1
ATOM 992 O O . ASN A 1 125 ? 1.505 0.250 23.662 1.00 84.38 125 ASN A O 1
ATOM 996 N N . LYS A 1 126 ? 1.467 2.472 23.260 1.00 83.94 126 LYS A N 1
ATOM 997 C CA . LYS A 1 126 ? 1.763 2.876 24.639 1.00 83.94 126 LYS A CA 1
ATOM 998 C C . LYS A 1 126 ? 0.671 2.358 25.584 1.00 83.94 126 LYS A C 1
ATOM 1000 O O . LYS A 1 126 ? -0.518 2.523 25.324 1.00 83.94 126 LYS A O 1
ATOM 1005 N N . ALA A 1 127 ? 1.077 1.725 26.690 1.00 60.94 127 ALA A N 1
ATOM 1006 C CA . ALA A 1 127 ? 0.199 0.939 27.570 1.00 60.94 127 ALA A CA 1
ATOM 1007 C C . ALA A 1 127 ? -1.050 1.688 28.079 1.00 60.94 127 ALA A C 1
ATOM 1009 O O . ALA A 1 127 ? -2.081 1.068 28.318 1.00 60.94 127 ALA A O 1
ATOM 1010 N N . THR A 1 128 ? -0.978 3.015 28.192 1.00 62.62 128 THR A N 1
ATOM 1011 C CA . THR A 1 128 ? -2.077 3.882 28.641 1.00 62.62 128 THR A CA 1
ATOM 1012 C C . THR A 1 128 ? -3.189 4.080 27.605 1.00 62.62 128 THR A C 1
ATOM 1014 O O . THR A 1 128 ? -4.270 4.516 27.977 1.00 62.62 128 THR A O 1
ATOM 1017 N N . ASN A 1 129 ? -2.950 3.760 26.327 1.00 62.09 129 ASN A N 1
ATOM 1018 C CA . ASN A 1 129 ? -3.871 4.040 25.218 1.00 62.09 129 ASN A CA 1
ATOM 1019 C C . ASN A 1 129 ? -4.588 2.795 24.673 1.00 62.09 129 ASN A C 1
ATOM 1021 O O . ASN A 1 129 ? -5.377 2.913 23.742 1.00 62.09 129 ASN A O 1
ATOM 1025 N N . ARG A 1 130 ? -4.343 1.598 25.222 1.00 66.56 130 ARG A N 1
ATOM 1026 C CA . ARG A 1 130 ? -4.837 0.344 24.631 1.00 66.56 130 ARG A CA 1
ATOM 1027 C C . ARG A 1 130 ? -6.357 0.193 24.769 1.00 66.56 130 ARG A C 1
ATOM 1029 O O . ARG A 1 130 ? -6.870 -0.152 25.828 1.00 66.56 130 ARG A O 1
ATOM 1036 N N . CYS A 1 131 ? -7.067 0.383 23.661 1.00 76.25 131 CYS A N 1
ATOM 1037 C CA . CYS A 1 131 ? -8.484 0.075 23.471 1.00 76.25 131 CYS A CA 1
ATOM 1038 C C . CYS A 1 131 ? -8.733 -0.586 22.097 1.00 76.25 131 CYS A C 1
ATOM 1040 O O . CYS A 1 131 ? -7.818 -0.711 21.280 1.00 76.25 131 CYS A O 1
ATOM 1042 N N . GLY A 1 132 ? -9.977 -1.004 21.827 1.00 77.69 132 GLY A N 1
ATOM 1043 C CA . GLY A 1 132 ? -10.368 -1.576 20.530 1.00 77.69 132 GLY A CA 1
ATOM 1044 C C . GLY A 1 132 ? -10.025 -0.665 19.347 1.00 77.69 132 GLY A C 1
ATOM 1045 O O . GLY A 1 132 ? -9.415 -1.108 18.382 1.00 77.69 132 GLY A O 1
ATOM 1046 N N . ALA A 1 133 ? -10.285 0.637 19.458 1.00 83.94 133 ALA A N 1
ATOM 1047 C CA . ALA A 1 133 ? -9.992 1.579 18.379 1.00 83.94 133 ALA A CA 1
ATOM 1048 C C . ALA A 1 133 ? -8.500 1.816 18.131 1.00 83.94 133 ALA A C 1
ATOM 1050 O O . ALA A 1 133 ? -8.081 1.923 16.982 1.00 83.94 133 ALA A O 1
ATOM 1051 N N . THR A 1 134 ? -7.672 1.868 19.179 1.00 88.12 134 THR A N 1
ATOM 1052 C CA . THR A 1 134 ? -6.218 1.994 18.988 1.00 88.12 134 THR A CA 1
ATOM 1053 C C . THR A 1 134 ? -5.616 0.757 18.340 1.00 88.12 134 THR A C 1
ATOM 1055 O O . THR A 1 134 ? -4.561 0.874 17.728 1.00 88.12 134 THR A O 1
ATOM 1058 N N . LEU A 1 135 ? -6.277 -0.406 18.423 1.00 90.50 135 LEU A N 1
ATOM 1059 C CA . LEU A 1 135 ? -5.879 -1.591 17.664 1.00 90.50 135 LEU A CA 1
ATOM 1060 C C . LEU A 1 135 ? -6.086 -1.370 16.157 1.00 90.50 135 LEU A C 1
ATOM 1062 O O . LEU A 1 135 ? -5.157 -1.618 15.393 1.00 90.50 135 LEU A O 1
ATOM 1066 N N . TYR A 1 136 ? -7.247 -0.847 15.739 1.00 93.38 136 TYR A N 1
ATOM 1067 C CA . TYR A 1 136 ? -7.486 -0.484 14.334 1.00 93.38 136 TYR A CA 1
ATOM 1068 C C . TYR A 1 136 ? -6.481 0.560 13.852 1.00 93.38 136 TYR A C 1
ATOM 1070 O O . TYR A 1 136 ? -5.820 0.334 12.845 1.00 93.38 136 TYR A O 1
ATOM 1078 N N . PHE A 1 137 ? -6.307 1.661 14.592 1.00 93.69 137 PHE A N 1
ATOM 1079 C CA . PHE A 1 137 ? -5.369 2.716 14.201 1.00 93.69 137 PHE A CA 1
ATOM 1080 C C . PHE A 1 137 ? -3.917 2.233 14.131 1.00 93.69 137 PHE A C 1
ATOM 1082 O O . PHE A 1 137 ? -3.198 2.600 13.209 1.00 93.69 137 PHE A O 1
ATOM 1089 N N . THR A 1 138 ? -3.487 1.379 15.068 1.00 94.31 138 THR A N 1
ATOM 1090 C CA . THR A 1 138 ? -2.161 0.745 15.006 1.00 94.31 138 THR A CA 1
ATOM 1091 C C . THR A 1 138 ? -2.006 -0.075 13.734 1.00 94.31 138 THR A C 1
ATOM 1093 O O . THR A 1 138 ? -0.985 0.029 13.061 1.00 94.31 138 THR A O 1
ATOM 1096 N N . LEU A 1 139 ? -3.001 -0.900 13.404 1.00 95.69 139 LEU A N 1
ATOM 1097 C CA . LEU A 1 139 ? -2.922 -1.771 12.240 1.00 95.69 139 LEU A CA 1
ATOM 1098 C C . LEU A 1 139 ? -2.963 -0.984 10.928 1.00 95.69 139 LEU A C 1
ATOM 1100 O O . LEU A 1 139 ? -2.175 -1.279 10.040 1.00 95.69 139 LEU A O 1
ATOM 1104 N N . ILE A 1 140 ? -3.824 0.027 10.822 1.00 96.44 140 ILE A N 1
ATOM 1105 C CA . ILE A 1 140 ? -3.869 0.939 9.671 1.00 96.44 140 ILE A CA 1
ATOM 1106 C C . ILE A 1 140 ? -2.509 1.613 9.478 1.00 96.44 140 ILE A C 1
ATOM 1108 O O . ILE A 1 140 ? -1.930 1.511 8.403 1.00 96.44 140 ILE A O 1
ATOM 1112 N N . ALA A 1 141 ? -1.932 2.179 10.541 1.00 96.75 141 ALA A N 1
ATOM 1113 C CA . ALA A 1 141 ? -0.616 2.807 10.464 1.00 96.75 141 ALA A CA 1
ATOM 1114 C C . ALA A 1 141 ? 0.493 1.809 10.064 1.00 96.75 141 ALA A C 1
ATOM 1116 O O . ALA A 1 141 ? 1.410 2.167 9.324 1.00 96.75 141 ALA A O 1
ATOM 1117 N N . LEU A 1 142 ? 0.414 0.546 10.506 1.00 96.88 142 LEU A N 1
ATOM 1118 C CA . LEU A 1 142 ? 1.324 -0.517 10.058 1.00 96.88 142 LEU A CA 1
ATOM 1119 C C . LEU A 1 142 ? 1.151 -0.843 8.568 1.00 96.88 142 LEU A C 1
ATOM 1121 O O . LEU A 1 142 ? 2.151 -0.977 7.865 1.00 96.88 142 LEU A O 1
ATOM 1125 N N . LEU A 1 143 ? -0.086 -0.967 8.082 1.00 97.25 143 LEU A N 1
ATOM 1126 C CA . LEU A 1 143 ? -0.375 -1.219 6.667 1.00 97.25 143 LEU A CA 1
ATOM 1127 C C . LEU A 1 143 ? 0.112 -0.060 5.792 1.00 97.25 143 LEU A C 1
ATOM 1129 O O . LEU A 1 143 ? 0.749 -0.309 4.772 1.00 97.25 143 LEU A O 1
ATOM 1133 N N . ASP A 1 144 ? -0.086 1.183 6.229 1.00 96.81 144 ASP A N 1
ATOM 1134 C CA . ASP A 1 144 ? 0.413 2.372 5.537 1.00 96.81 144 ASP A CA 1
ATOM 1135 C C . ASP A 1 144 ? 1.951 2.396 5.510 1.00 96.81 144 ASP A C 1
ATOM 1137 O O . ASP A 1 144 ? 2.552 2.701 4.478 1.00 96.81 144 ASP A O 1
ATOM 1141 N N . CYS A 1 145 ? 2.619 1.997 6.601 1.00 97.00 145 CYS A N 1
ATOM 1142 C CA . CYS A 1 145 ? 4.078 1.841 6.611 1.00 97.00 145 CYS A CA 1
ATOM 1143 C C . CYS A 1 145 ? 4.543 0.800 5.588 1.00 97.00 145 CYS A C 1
ATOM 1145 O O . CYS A 1 145 ? 5.490 1.056 4.847 1.00 97.00 145 CYS A O 1
ATOM 1147 N N . LEU A 1 146 ? 3.888 -0.363 5.532 1.00 96.62 146 LEU A N 1
ATOM 1148 C CA . LEU A 1 146 ? 4.221 -1.430 4.583 1.00 96.62 146 LEU A CA 1
ATOM 1149 C C . LEU A 1 146 ? 3.956 -1.003 3.133 1.00 96.62 146 LEU A C 1
ATOM 1151 O O . LEU A 1 146 ? 4.782 -1.253 2.254 1.00 96.62 146 LEU A O 1
ATOM 1155 N N . TYR A 1 147 ? 2.848 -0.305 2.885 1.00 95.44 147 TYR A N 1
ATOM 1156 C CA . TYR A 1 147 ? 2.520 0.279 1.588 1.00 95.44 147 TYR A CA 1
ATOM 1157 C C . TYR A 1 147 ? 3.607 1.249 1.121 1.00 95.44 147 TYR A C 1
ATOM 1159 O O . TYR A 1 147 ? 4.138 1.105 0.016 1.00 95.44 147 TYR A O 1
ATOM 1167 N N . LEU A 1 148 ? 3.990 2.200 1.976 1.00 94.94 148 LEU A N 1
ATOM 1168 C CA . LEU A 1 148 ? 5.035 3.175 1.666 1.00 94.94 148 LEU A CA 1
ATOM 1169 C C . LEU A 1 148 ? 6.402 2.500 1.502 1.00 94.94 148 LEU A C 1
ATOM 1171 O O . LEU A 1 148 ? 7.126 2.824 0.561 1.00 94.94 148 LEU A O 1
ATOM 1175 N N . ALA A 1 149 ? 6.729 1.510 2.337 1.00 92.69 149 ALA A N 1
ATOM 1176 C CA . ALA A 1 149 ? 7.968 0.741 2.240 1.00 92.69 149 ALA A CA 1
ATOM 1177 C C . ALA A 1 149 ? 8.099 -0.023 0.911 1.00 92.69 149 ALA A C 1
ATOM 1179 O O . ALA A 1 149 ? 9.216 -0.184 0.425 1.00 92.69 149 ALA A O 1
ATOM 1180 N N . LEU A 1 150 ? 6.990 -0.450 0.293 1.00 92.12 150 LEU A N 1
ATOM 1181 C CA . LEU A 1 150 ? 6.993 -1.038 -1.053 1.00 92.12 150 LEU A CA 1
ATOM 1182 C C . LEU A 1 150 ? 6.975 0.017 -2.169 1.00 92.12 150 LEU A C 1
ATOM 1184 O O . LEU A 1 150 ? 7.653 -0.144 -3.184 1.00 92.12 150 LEU A O 1
ATOM 1188 N N . LYS A 1 151 ? 6.221 1.111 -2.016 1.00 90.56 151 LYS A N 1
ATOM 1189 C CA . LYS A 1 151 ? 6.103 2.152 -3.055 1.00 90.56 151 LYS A CA 1
ATOM 1190 C C . LYS A 1 151 ? 7.379 2.970 -3.226 1.00 90.56 151 LYS A C 1
ATOM 1192 O O . LYS A 1 151 ? 7.713 3.310 -4.362 1.00 90.56 151 LYS A O 1
ATOM 1197 N N . ILE A 1 152 ? 8.096 3.258 -2.139 1.00 89.19 152 ILE A N 1
ATOM 1198 C CA . ILE A 1 152 ? 9.353 4.016 -2.175 1.00 89.19 152 ILE A CA 1
ATOM 1199 C C . ILE A 1 152 ? 10.369 3.365 -3.130 1.00 89.19 152 ILE A C 1
ATOM 1201 O O . ILE A 1 152 ? 10.742 4.016 -4.105 1.00 89.19 152 ILE A O 1
ATOM 1205 N N . PRO A 1 153 ? 10.792 2.098 -2.962 1.00 84.12 153 PRO A N 1
ATOM 1206 C CA . PRO A 1 153 ? 11.763 1.491 -3.871 1.00 84.12 153 PRO A CA 1
ATOM 1207 C C . PRO A 1 153 ? 11.228 1.351 -5.304 1.00 84.12 153 PRO A C 1
ATOM 1209 O O . PRO A 1 153 ? 12.000 1.482 -6.248 1.00 84.12 153 PRO A O 1
ATOM 1212 N N . LEU A 1 154 ? 9.918 1.157 -5.500 1.00 87.12 154 LEU A N 1
ATOM 1213 C CA . LEU A 1 154 ? 9.336 1.041 -6.842 1.00 87.12 154 LEU A CA 1
ATOM 1214 C C . LEU A 1 154 ? 9.311 2.358 -7.629 1.00 87.12 154 LEU A C 1
ATOM 1216 O O . LEU A 1 154 ? 9.413 2.331 -8.853 1.00 87.12 154 LEU A O 1
ATOM 1220 N N . LYS A 1 155 ? 9.120 3.499 -6.960 1.00 85.88 155 LYS A N 1
ATOM 1221 C CA . LYS A 1 155 ? 8.960 4.806 -7.620 1.00 85.88 155 LYS A CA 1
ATOM 1222 C C . LYS A 1 155 ? 10.188 5.687 -7.460 1.00 85.88 155 LYS A C 1
ATOM 1224 O O . LYS A 1 155 ? 10.704 6.198 -8.449 1.00 85.88 155 LYS A O 1
ATOM 1229 N N . VAL A 1 156 ? 10.699 5.814 -6.242 1.00 84.44 156 VAL A N 1
ATOM 1230 C CA . VAL A 1 156 ? 11.818 6.707 -5.923 1.00 84.44 156 VAL A CA 1
ATOM 1231 C C . VAL A 1 156 ? 13.114 6.193 -6.533 1.00 84.44 156 VAL A C 1
ATOM 1233 O O . VAL A 1 156 ? 13.801 6.942 -7.221 1.00 84.44 156 VAL A O 1
ATOM 1236 N N . ALA A 1 157 ? 13.425 4.902 -6.372 1.00 81.38 157 ALA A N 1
ATOM 1237 C CA . ALA A 1 157 ? 14.669 4.339 -6.911 1.00 81.38 157 ALA A CA 1
ATOM 1238 C C . ALA A 1 157 ? 14.726 4.359 -8.452 1.00 81.38 157 ALA A C 1
ATOM 1240 O O . ALA A 1 157 ? 15.815 4.265 -9.026 1.00 81.38 157 ALA A O 1
ATOM 1241 N N . VAL A 1 158 ? 13.562 4.485 -9.097 1.00 86.94 158 VAL A N 1
ATOM 1242 C CA . VAL A 1 158 ? 13.388 4.598 -10.546 1.00 86.94 158 VAL A CA 1
ATOM 1243 C C . VAL A 1 158 ? 13.485 6.053 -10.987 1.00 86.94 158 VAL A C 1
ATOM 1245 O O . VAL A 1 158 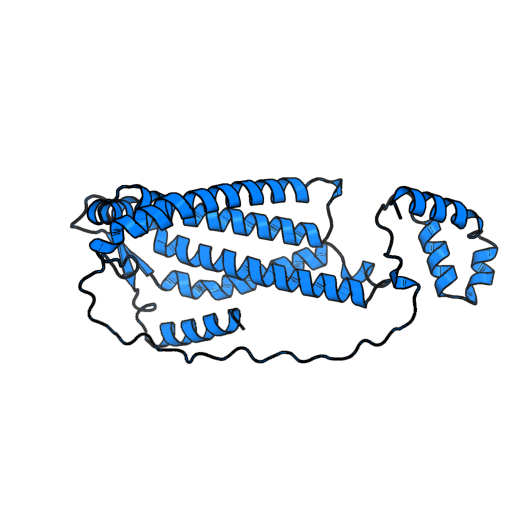? 14.375 6.401 -11.760 1.00 86.94 158 VAL A O 1
ATOM 1248 N N . HIS A 1 159 ? 12.616 6.925 -10.477 1.00 87.56 159 HIS A N 1
ATOM 1249 C CA . HIS A 1 159 ? 12.501 8.294 -10.975 1.00 87.56 159 HIS A CA 1
ATOM 1250 C C . HIS A 1 159 ? 13.592 9.230 -10.454 1.00 87.56 159 HIS A C 1
ATOM 1252 O O . HIS A 1 159 ? 13.879 10.208 -11.126 1.00 87.56 159 HIS A O 1
ATOM 1258 N N . LEU A 1 160 ? 14.260 8.923 -9.335 1.00 88.06 160 LEU A N 1
ATOM 1259 C CA . LEU A 1 160 ? 15.396 9.714 -8.836 1.00 88.06 160 LEU A CA 1
ATOM 1260 C C . LEU A 1 160 ? 16.733 9.342 -9.511 1.00 88.06 160 LEU A C 1
ATOM 1262 O O . LEU A 1 160 ? 17.752 9.977 -9.263 1.00 88.06 160 LEU A O 1
ATOM 1266 N N . SER A 1 161 ? 16.753 8.317 -10.372 1.00 85.38 161 SER A N 1
ATOM 1267 C CA . SER A 1 161 ? 17.978 7.856 -11.048 1.00 85.38 161 SER A CA 1
ATOM 1268 C C . SER A 1 161 ? 18.512 8.826 -12.109 1.00 85.38 161 SER A C 1
ATOM 1270 O O . SER A 1 161 ? 19.688 8.758 -12.462 1.00 85.38 161 SER A O 1
ATOM 1272 N N . GLY A 1 162 ? 17.671 9.733 -12.610 1.00 86.25 162 GLY A N 1
ATOM 1273 C CA . GLY A 1 162 ? 18.067 10.766 -13.558 1.00 86.25 162 GLY A CA 1
ATOM 1274 C C . GLY A 1 162 ? 16.877 11.464 -14.209 1.00 86.25 162 GLY A C 1
ATOM 1275 O O . GLY A 1 162 ? 15.760 10.949 -14.239 1.00 86.25 162 GLY A O 1
ATOM 1276 N N . VAL A 1 163 ? 17.135 12.648 -14.766 1.00 86.69 163 VAL A N 1
ATOM 1277 C CA . VAL A 1 163 ? 16.121 13.471 -15.451 1.00 86.69 163 VAL A CA 1
ATOM 1278 C C . VAL A 1 163 ? 15.753 12.889 -16.825 1.00 86.69 163 VAL A C 1
ATOM 1280 O O . VAL A 1 163 ? 14.649 13.111 -17.314 1.00 86.69 163 VAL A O 1
ATOM 1283 N N . ASN A 1 164 ? 16.645 12.098 -17.436 1.00 87.06 164 ASN A N 1
ATOM 1284 C CA . ASN A 1 164 ? 16.411 11.491 -18.748 1.00 87.06 164 ASN A CA 1
ATOM 1285 C C . ASN A 1 164 ? 15.655 10.162 -18.641 1.00 87.06 164 ASN A C 1
ATOM 1287 O O . ASN A 1 164 ? 15.964 9.318 -17.796 1.00 87.06 164 ASN A O 1
ATOM 1291 N N . PHE A 1 165 ? 14.759 9.924 -19.600 1.00 85.19 165 PHE A N 1
ATOM 1292 C CA . PHE A 1 165 ? 13.942 8.710 -19.671 1.00 85.19 165 PHE A CA 1
ATOM 1293 C C . PHE A 1 165 ? 14.763 7.411 -19.726 1.00 85.19 165 PHE A C 1
ATOM 1295 O O . PHE A 1 165 ? 14.395 6.415 -19.108 1.00 85.19 165 PHE A O 1
ATOM 1302 N N . SER A 1 166 ? 15.910 7.425 -20.416 1.00 85.81 166 SER A N 1
ATOM 1303 C CA . SER A 1 166 ? 16.794 6.254 -20.534 1.00 85.81 166 SER A CA 1
ATOM 1304 C C . SER A 1 166 ? 17.367 5.801 -19.180 1.00 85.81 166 SER A C 1
ATOM 1306 O O . SER A 1 166 ? 17.383 4.604 -18.880 1.00 85.81 166 SER A O 1
ATOM 1308 N N . TYR A 1 167 ? 17.750 6.747 -18.310 1.00 87.75 167 TYR A N 1
ATOM 1309 C CA . TYR A 1 167 ? 18.223 6.426 -16.958 1.00 87.75 167 TYR A CA 1
ATOM 1310 C C . TYR A 1 167 ? 17.104 5.833 -16.102 1.00 87.75 167 TYR A C 1
ATOM 1312 O O . TYR A 1 167 ? 17.308 4.794 -15.476 1.00 87.75 167 TYR A O 1
ATOM 1320 N N . GLN A 1 168 ? 15.907 6.428 -16.150 1.00 87.81 168 GLN A N 1
ATOM 1321 C CA . GLN A 1 168 ? 14.738 5.924 -15.422 1.00 87.81 168 GLN A CA 1
ATOM 1322 C C . GLN A 1 168 ? 14.346 4.518 -15.887 1.00 87.81 168 GLN A C 1
ATOM 1324 O O . GLN A 1 168 ? 14.117 3.639 -15.061 1.00 87.81 168 GLN A O 1
ATOM 1329 N N . THR A 1 169 ? 14.352 4.275 -17.198 1.00 88.06 169 THR A N 1
ATOM 1330 C CA . THR A 1 169 ? 14.039 2.966 -17.789 1.00 88.06 169 THR A CA 1
ATOM 1331 C C . THR A 1 169 ? 15.058 1.905 -17.375 1.00 88.06 169 THR A C 1
ATOM 1333 O O . THR A 1 169 ? 14.686 0.810 -16.956 1.00 88.06 169 THR A O 1
ATOM 1336 N N . THR A 1 170 ? 16.351 2.237 -17.413 1.00 90.00 170 THR A N 1
ATOM 1337 C CA . THR A 1 170 ? 17.420 1.321 -16.985 1.00 90.00 170 THR A CA 1
ATOM 1338 C C . THR A 1 170 ? 17.321 1.010 -15.489 1.00 90.00 170 THR A C 1
ATOM 1340 O O . THR A 1 170 ? 17.407 -0.151 -15.085 1.00 90.00 170 THR A O 1
ATOM 1343 N N . ALA A 1 171 ? 17.078 2.028 -14.658 1.00 89.56 171 ALA A N 1
ATOM 1344 C CA . ALA A 1 171 ? 16.897 1.857 -13.220 1.00 89.56 171 ALA A CA 1
ATOM 1345 C C . ALA A 1 171 ? 15.654 1.019 -12.892 1.00 89.56 171 ALA A C 1
ATOM 1347 O O . ALA A 1 171 ? 15.718 0.147 -12.024 1.00 89.56 171 ALA A O 1
ATOM 1348 N N . TYR A 1 172 ? 14.547 1.235 -13.608 1.00 91.25 172 TYR A N 1
ATOM 1349 C CA . TYR A 1 172 ? 13.344 0.413 -13.507 1.00 91.25 172 TYR A CA 1
ATOM 1350 C C . TYR A 1 172 ? 13.639 -1.053 -13.829 1.00 91.25 172 TYR A C 1
ATOM 1352 O O . TYR A 1 172 ? 13.374 -1.922 -12.993 1.00 91.25 172 TYR A O 1
ATOM 1360 N N . ALA A 1 173 ? 14.253 -1.317 -14.984 1.00 90.56 173 ALA A N 1
ATOM 1361 C CA . ALA A 1 173 ? 14.574 -2.663 -15.445 1.00 90.56 173 ALA A CA 1
ATOM 1362 C C . ALA A 1 173 ? 15.433 -3.440 -14.436 1.00 90.56 173 ALA A C 1
ATOM 1364 O O . ALA A 1 173 ? 15.177 -4.615 -14.179 1.00 90.56 173 ALA A O 1
ATOM 1365 N N . GLN A 1 174 ? 16.440 -2.791 -13.849 1.00 90.81 174 GLN A N 1
ATOM 1366 C CA . GLN A 1 174 ? 17.384 -3.441 -12.935 1.00 90.81 174 GLN A CA 1
ATOM 1367 C C . GLN A 1 174 ? 16.846 -3.576 -11.505 1.00 90.81 174 GLN A C 1
ATOM 1369 O O . GLN A 1 174 ? 17.105 -4.578 -10.841 1.00 90.81 174 GLN A O 1
ATOM 1374 N N . ARG A 1 175 ? 16.112 -2.576 -11.001 1.00 88.94 175 ARG A N 1
ATOM 1375 C CA . ARG A 1 175 ? 15.802 -2.469 -9.562 1.00 88.94 175 ARG A CA 1
ATOM 1376 C C . ARG A 1 175 ? 14.349 -2.756 -9.211 1.00 88.94 175 ARG A C 1
ATOM 1378 O O . ARG A 1 175 ? 14.096 -3.260 -8.124 1.00 88.94 175 ARG A O 1
ATOM 1385 N N . ALA A 1 176 ? 13.405 -2.433 -10.092 1.00 89.75 176 ALA A N 1
ATOM 1386 C CA . ALA A 1 176 ? 11.980 -2.444 -9.760 1.00 89.75 176 ALA A CA 1
ATOM 1387 C C . ALA A 1 176 ? 11.196 -3.528 -10.508 1.00 89.75 176 ALA A C 1
ATOM 1389 O O . ALA A 1 176 ? 10.337 -4.170 -9.908 1.00 89.75 176 ALA A O 1
ATOM 1390 N N . ALA A 1 177 ? 11.504 -3.773 -11.784 1.00 91.31 177 ALA A N 1
ATOM 1391 C CA . ALA A 1 177 ? 10.729 -4.656 -12.658 1.00 91.31 177 ALA A CA 1
ATOM 1392 C C . ALA A 1 177 ? 10.556 -6.081 -12.096 1.00 91.31 177 ALA A C 1
ATOM 1394 O O . ALA A 1 177 ? 9.474 -6.657 -12.182 1.00 91.31 177 ALA A O 1
ATOM 1395 N N . HIS A 1 178 ? 11.584 -6.639 -11.450 1.00 90.94 178 HIS A N 1
ATOM 1396 C CA . HIS A 1 178 ? 11.501 -7.972 -10.845 1.00 90.94 178 HIS A CA 1
ATOM 1397 C C . HIS A 1 178 ? 10.565 -8.039 -9.623 1.00 90.94 178 HIS A C 1
ATOM 1399 O O . HIS A 1 178 ? 10.023 -9.105 -9.339 1.00 90.94 178 HIS A O 1
ATOM 1405 N N . LEU A 1 179 ? 10.352 -6.917 -8.924 1.00 90.88 179 LEU A N 1
ATOM 1406 C CA . LEU A 1 179 ? 9.490 -6.830 -7.743 1.00 90.88 179 LEU A CA 1
ATOM 1407 C C . LEU A 1 179 ? 8.026 -6.591 -8.101 1.00 90.88 179 LEU A C 1
ATOM 1409 O O . LEU A 1 179 ? 7.161 -6.954 -7.311 1.00 90.88 179 LEU A O 1
ATOM 1413 N N . VAL A 1 180 ? 7.731 -5.994 -9.261 1.00 91.44 180 VAL A N 1
ATOM 1414 C CA . VAL A 1 180 ? 6.367 -5.588 -9.650 1.00 91.44 180 VAL A CA 1
ATOM 1415 C C . VAL A 1 180 ? 5.328 -6.708 -9.496 1.00 91.44 180 VAL A C 1
ATOM 1417 O O . VAL A 1 180 ? 4.314 -6.436 -8.854 1.00 91.44 180 VAL A O 1
ATOM 1420 N N . PRO A 1 181 ? 5.550 -7.953 -9.975 1.00 91.75 181 PRO A N 1
ATOM 1421 C CA . PRO A 1 181 ? 4.544 -9.016 -9.869 1.00 91.75 181 PRO A CA 1
ATOM 1422 C C . PRO A 1 181 ? 4.132 -9.358 -8.432 1.00 91.75 181 PRO A C 1
ATOM 1424 O O . PRO A 1 181 ? 3.032 -9.846 -8.207 1.00 91.75 181 PRO A O 1
ATOM 1427 N N . VAL A 1 182 ? 5.008 -9.102 -7.457 1.00 92.50 182 VAL A N 1
ATOM 1428 C CA . VAL A 1 182 ? 4.758 -9.382 -6.037 1.00 92.50 182 VAL A CA 1
ATOM 1429 C C . VAL A 1 182 ? 4.321 -8.115 -5.309 1.00 92.50 182 VAL A C 1
ATOM 1431 O O . VAL A 1 182 ? 3.325 -8.108 -4.591 1.00 92.50 182 VAL A O 1
ATOM 1434 N N . ALA A 1 183 ? 5.046 -7.018 -5.506 1.00 92.06 183 ALA A N 1
ATOM 1435 C CA . ALA A 1 183 ? 4.823 -5.772 -4.796 1.00 92.06 183 ALA A CA 1
ATOM 1436 C C . ALA A 1 183 ? 3.504 -5.099 -5.195 1.00 92.06 183 ALA A C 1
ATOM 1438 O O . ALA A 1 183 ? 2.847 -4.519 -4.334 1.00 92.06 183 ALA A O 1
ATOM 1439 N N . LEU A 1 184 ? 3.083 -5.194 -6.462 1.00 90.69 184 LEU A N 1
ATOM 1440 C CA . LEU A 1 184 ? 1.833 -4.584 -6.916 1.00 90.69 184 LEU A CA 1
ATOM 1441 C C . LEU A 1 184 ? 0.608 -5.180 -6.191 1.00 90.69 184 LEU A C 1
ATOM 1443 O O . LEU A 1 184 ? -0.092 -4.394 -5.546 1.00 90.69 184 LEU A O 1
ATOM 1447 N N . PRO A 1 185 ? 0.377 -6.512 -6.179 1.00 92.62 185 PRO A N 1
ATOM 1448 C CA . PRO A 1 185 ? -0.686 -7.114 -5.373 1.00 92.62 185 PRO A CA 1
ATOM 1449 C C . PRO A 1 185 ? -0.655 -6.669 -3.907 1.00 92.62 185 PRO A C 1
ATOM 1451 O O . PRO A 1 185 ? -1.675 -6.228 -3.381 1.00 92.62 185 PRO A O 1
ATOM 1454 N N . PHE A 1 186 ? 0.515 -6.695 -3.257 1.00 95.00 186 PHE A N 1
ATOM 1455 C CA . PHE A 1 186 ? 0.624 -6.285 -1.854 1.00 95.00 186 PHE A CA 1
ATOM 1456 C C . PHE A 1 186 ? 0.285 -4.810 -1.626 1.00 95.00 186 PHE A C 1
ATOM 1458 O O . PHE A 1 186 ? -0.369 -4.492 -0.637 1.00 95.00 186 PHE A O 1
ATOM 1465 N N . THR A 1 187 ? 0.664 -3.906 -2.535 1.00 92.69 187 THR A N 1
ATOM 1466 C CA . THR A 1 187 ? 0.282 -2.492 -2.395 1.00 92.69 187 THR A CA 1
ATOM 1467 C C . THR A 1 187 ? -1.232 -2.302 -2.430 1.00 92.69 187 THR A C 1
ATOM 1469 O O . THR A 1 187 ? -1.760 -1.575 -1.595 1.00 92.69 187 THR A O 1
ATOM 1472 N N . VAL A 1 188 ? -1.938 -3.018 -3.310 1.00 91.62 188 VAL A N 1
ATOM 1473 C CA . VAL A 1 188 ? -3.407 -2.971 -3.369 1.00 91.62 188 VAL A CA 1
ATOM 1474 C C . VAL A 1 188 ? -4.022 -3.638 -2.134 1.00 91.62 188 VAL A C 1
ATOM 1476 O O . VAL A 1 188 ? -4.981 -3.124 -1.570 1.00 91.62 188 VAL A O 1
ATOM 1479 N N . PHE A 1 189 ? -3.443 -4.740 -1.647 1.00 94.94 189 PHE A N 1
ATOM 1480 C CA . PHE A 1 189 ? -3.872 -5.378 -0.399 1.00 94.94 189 PHE A CA 1
ATOM 1481 C C . PHE A 1 189 ? -3.813 -4.425 0.797 1.00 94.94 189 PHE A C 1
ATOM 1483 O O . PHE A 1 189 ? -4.768 -4.372 1.574 1.00 94.94 189 PHE A O 1
ATOM 1490 N N . PHE A 1 190 ? -2.716 -3.683 0.956 1.00 95.75 190 PHE A N 1
ATOM 1491 C CA . PHE A 1 190 ? -2.563 -2.739 2.061 1.00 95.75 190 PHE A CA 1
ATOM 1492 C C . PHE A 1 190 ? -3.566 -1.587 1.967 1.00 95.75 190 PHE A C 1
ATOM 1494 O O . PHE A 1 190 ? -4.197 -1.263 2.970 1.00 95.75 190 PHE A O 1
ATOM 1501 N N . GLU A 1 191 ? -3.775 -1.040 0.768 1.00 92.44 191 GLU A N 1
ATOM 1502 C CA . GLU A 1 191 ? -4.746 0.029 0.510 1.00 92.44 191 GLU A CA 1
ATOM 1503 C C . GLU A 1 191 ? -6.181 -0.416 0.831 1.00 92.44 191 GLU A C 1
ATOM 1505 O O . GLU A 1 191 ? -6.848 0.179 1.679 1.00 92.44 191 GLU A O 1
ATOM 1510 N N . VAL A 1 192 ? -6.625 -1.529 0.242 1.00 92.25 192 VAL A N 1
ATOM 1511 C CA . VAL A 1 192 ? -7.972 -2.081 0.451 1.00 92.25 192 VAL A CA 1
ATOM 1512 C C . VAL A 1 192 ? -8.186 -2.455 1.918 1.00 92.25 192 VAL A C 1
ATOM 1514 O O . VAL A 1 192 ? -9.219 -2.130 2.505 1.00 92.25 192 VAL A O 1
ATOM 1517 N N . SER A 1 193 ? -7.199 -3.092 2.552 1.00 95.38 193 SER A N 1
ATOM 1518 C CA . SER A 1 193 ? -7.282 -3.436 3.975 1.00 95.38 193 SER A CA 1
ATOM 1519 C C . SER A 1 193 ? -7.402 -2.197 4.858 1.00 95.38 193 SER A C 1
ATOM 1521 O O . SER A 1 193 ? -8.216 -2.199 5.778 1.00 95.38 193 SER A O 1
ATOM 1523 N N . SER A 1 194 ? -6.6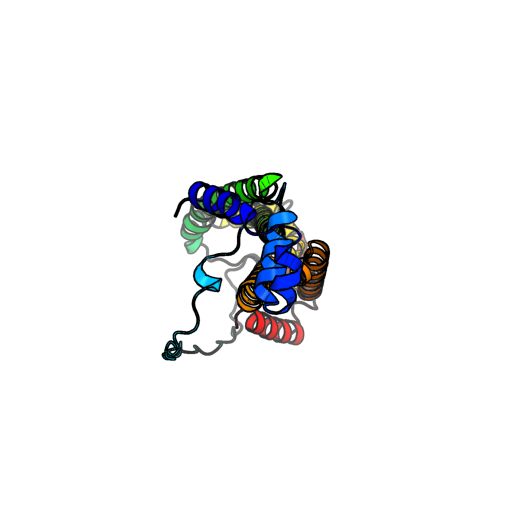37 -1.139 4.577 1.00 95.44 194 SER A N 1
ATOM 1524 C CA . SER A 1 194 ? -6.684 0.120 5.328 1.00 95.44 194 SER A CA 1
ATOM 1525 C C . SER A 1 194 ? -8.082 0.752 5.266 1.00 95.44 194 SER A C 1
ATOM 1527 O O . SER A 1 194 ? -8.672 1.058 6.307 1.00 95.44 194 SER A O 1
ATOM 1529 N N . VAL A 1 195 ? -8.684 0.817 4.072 1.00 94.44 195 VAL A N 1
ATOM 1530 C CA . VAL A 1 195 ? -10.048 1.341 3.866 1.00 94.44 195 VAL A CA 1
ATOM 1531 C C . VAL A 1 195 ? -11.090 0.529 4.639 1.00 94.44 195 VAL A C 1
ATOM 1533 O O . VAL A 1 195 ? -11.868 1.092 5.412 1.00 94.44 195 VAL A O 1
ATOM 1536 N N . TRP A 1 196 ? -11.095 -0.799 4.511 1.00 95.00 196 TRP A N 1
ATOM 1537 C CA . TRP A 1 196 ? -12.091 -1.635 5.195 1.00 95.00 196 TRP A CA 1
ATOM 1538 C C . TRP A 1 196 ? -11.921 -1.662 6.717 1.00 95.00 196 TRP A C 1
ATOM 1540 O O . TRP A 1 196 ? -12.907 -1.771 7.455 1.00 95.00 196 TRP A O 1
ATOM 1550 N N . LEU A 1 197 ? -10.691 -1.519 7.215 1.00 95.44 197 LEU A N 1
ATOM 1551 C CA . LEU A 1 197 ? -10.432 -1.334 8.642 1.00 95.44 197 LEU A CA 1
ATOM 1552 C C . LEU A 1 197 ? -10.960 0.016 9.137 1.00 95.44 197 LEU A C 1
ATOM 1554 O O . LEU A 1 197 ? -11.549 0.063 10.218 1.00 95.44 197 LEU A O 1
ATOM 1558 N N . MET A 1 198 ? -10.824 1.083 8.344 1.00 95.00 198 MET A N 1
ATOM 1559 C CA . MET A 1 198 ? -11.407 2.393 8.650 1.00 95.00 198 MET A CA 1
ATOM 1560 C C . MET A 1 198 ? -12.935 2.341 8.680 1.00 95.00 198 MET A C 1
ATOM 1562 O O . MET A 1 198 ? -13.538 2.800 9.649 1.00 95.00 198 MET A O 1
ATOM 1566 N N . VAL A 1 199 ? -13.574 1.715 7.689 1.00 94.88 199 VAL A N 1
ATOM 1567 C CA . VAL A 1 199 ? -15.033 1.500 7.682 1.00 94.88 199 VAL A CA 1
ATOM 1568 C C . VAL A 1 199 ? -15.468 0.714 8.920 1.00 94.88 199 VAL A C 1
ATOM 1570 O O . VAL A 1 199 ? -16.400 1.114 9.619 1.00 94.88 199 VAL A O 1
ATOM 1573 N N . SER A 1 200 ? -14.757 -0.366 9.251 1.00 93.06 200 SER A N 1
ATOM 1574 C CA . SER A 1 200 ? -15.046 -1.183 10.436 1.00 93.06 200 SER A CA 1
ATOM 1575 C C . SER A 1 200 ? -14.952 -0.376 11.732 1.00 93.06 200 SER A C 1
ATOM 1577 O O . SER A 1 200 ? -15.821 -0.491 12.598 1.00 93.06 200 SER A O 1
ATOM 1579 N N . LEU A 1 201 ? -13.926 0.469 11.854 1.00 92.06 201 LEU A N 1
ATOM 1580 C CA . LEU A 1 201 ? -13.747 1.377 12.982 1.00 92.06 201 LEU A CA 1
ATOM 1581 C C . LEU A 1 201 ? -14.884 2.405 13.067 1.00 92.06 201 LEU A C 1
ATOM 1583 O O . LEU A 1 201 ? -15.421 2.635 14.150 1.00 92.06 201 LEU A O 1
ATOM 1587 N N . LEU A 1 202 ? -15.281 3.011 11.947 1.00 91.81 202 LEU A N 1
ATOM 1588 C CA . LEU A 1 202 ? -16.372 3.989 11.911 1.00 91.81 202 LEU A CA 1
ATOM 1589 C C . LEU A 1 202 ? -17.705 3.361 12.322 1.00 91.81 202 LEU A C 1
ATOM 1591 O O . LEU A 1 202 ? -18.416 3.926 13.153 1.00 91.81 202 LEU A O 1
ATOM 1595 N N . VAL A 1 203 ? -18.015 2.167 11.813 1.00 90.44 203 VAL A N 1
ATOM 1596 C CA . VAL A 1 203 ? -19.211 1.407 12.208 1.00 90.44 203 VAL A CA 1
ATOM 1597 C C . VAL A 1 203 ? -19.173 1.079 13.699 1.00 90.44 203 VAL A C 1
ATOM 1599 O O . VAL A 1 203 ? -20.180 1.226 14.392 1.00 90.44 203 VAL A O 1
ATOM 1602 N N . GLU A 1 204 ? -18.016 0.679 14.226 1.00 86.12 204 GLU A N 1
ATOM 1603 C CA . GLU A 1 204 ? -17.853 0.423 15.656 1.00 86.12 204 GLU A CA 1
ATOM 1604 C C . GLU A 1 204 ? -18.116 1.680 16.490 1.00 86.12 204 GLU A C 1
ATOM 1606 O O . GLU A 1 204 ? -18.893 1.633 17.445 1.00 86.12 204 GLU A O 1
ATOM 1611 N N . ARG A 1 205 ? -17.525 2.818 16.112 1.00 86.38 205 ARG A N 1
ATOM 1612 C CA . ARG A 1 205 ? -17.727 4.095 16.810 1.00 86.38 205 ARG A CA 1
ATOM 1613 C C . ARG A 1 205 ? -19.164 4.587 16.714 1.00 86.38 205 ARG A C 1
ATOM 1615 O O . ARG A 1 205 ? -19.704 5.052 17.714 1.00 86.38 205 ARG A O 1
ATOM 1622 N N . TYR A 1 206 ? -19.812 4.405 15.571 1.00 87.25 206 TYR A N 1
ATOM 1623 C CA . TYR A 1 206 ? -21.232 4.693 15.405 1.00 87.25 206 TYR A CA 1
ATOM 1624 C C . TYR A 1 206 ? -22.101 3.834 16.338 1.00 87.25 206 TYR A C 1
ATOM 1626 O O . TYR A 1 206 ? -22.956 4.354 17.058 1.00 87.25 206 TYR A O 1
ATOM 1634 N N . LEU A 1 207 ? -21.856 2.520 16.390 1.00 83.12 207 LEU A N 1
ATOM 1635 C CA . LEU A 1 207 ? -22.585 1.607 17.274 1.00 83.12 207 LEU A CA 1
ATOM 1636 C C . LEU A 1 207 ? -22.318 1.895 18.754 1.00 83.12 207 LEU A C 1
ATOM 1638 O O . LEU A 1 207 ? -23.244 1.792 19.559 1.00 83.12 207 LEU A O 1
ATOM 1642 N N . TYR A 1 208 ? -21.085 2.262 19.104 1.00 80.44 208 TYR A N 1
ATOM 1643 C CA . TYR A 1 208 ? -20.702 2.683 20.449 1.00 80.44 208 TYR A CA 1
ATOM 1644 C C . TYR A 1 208 ? -21.516 3.903 20.886 1.00 80.44 208 TYR A C 1
ATOM 1646 O O . TYR A 1 208 ? -22.169 3.858 21.926 1.00 80.44 208 TYR A O 1
ATOM 1654 N N . LEU A 1 209 ? -21.534 4.959 20.065 1.00 82.88 209 LEU A N 1
ATOM 1655 C CA . LEU A 1 209 ? -22.254 6.199 20.363 1.00 82.88 209 LEU A CA 1
ATOM 1656 C C . LEU A 1 209 ? -23.767 5.976 20.449 1.00 82.88 209 LEU A C 1
ATOM 1658 O O . LEU A 1 209 ? -24.423 6.534 21.322 1.00 82.88 209 LEU A O 1
ATOM 1662 N N . ARG A 1 210 ? -24.330 5.125 19.583 1.00 81.56 210 ARG A N 1
ATOM 1663 C CA . ARG A 1 210 ? -25.777 4.870 19.554 1.00 81.56 210 ARG A CA 1
ATOM 1664 C C . ARG A 1 210 ? -26.264 3.950 20.677 1.00 81.56 210 ARG A C 1
ATOM 1666 O O . ARG A 1 210 ? -27.413 4.066 21.090 1.00 81.56 210 ARG A O 1
ATOM 1673 N N . ARG A 1 211 ? -25.441 3.000 21.139 1.00 70.44 211 ARG A N 1
ATOM 1674 C CA . ARG A 1 211 ? -25.835 2.001 22.158 1.00 70.44 211 ARG A CA 1
ATOM 1675 C C . ARG A 1 211 ? -25.407 2.356 23.585 1.00 70.44 211 ARG A C 1
ATOM 1677 O O . ARG A 1 211 ? -25.835 1.657 24.505 1.00 70.44 211 ARG A O 1
ATOM 1684 N N . GLY A 1 212 ? -24.596 3.402 23.773 1.00 70.44 212 GLY A N 1
ATOM 1685 C CA . GLY A 1 212 ? -24.211 3.944 25.081 1.00 70.44 212 GLY A CA 1
ATOM 1686 C C . GLY A 1 212 ? -23.816 2.860 26.092 1.00 70.44 212 GLY A C 1
ATOM 1687 O O . GLY A 1 212 ? -22.854 2.117 25.893 1.00 70.44 212 GLY A O 1
ATOM 1688 N N . TYR A 1 213 ? -24.616 2.720 27.153 1.00 49.75 213 TYR A N 1
ATOM 1689 C CA . TYR A 1 213 ? -24.401 1.840 28.314 1.00 49.75 213 TYR A CA 1
ATOM 1690 C C . TYR A 1 213 ? -24.149 0.347 27.995 1.00 49.75 213 TYR A C 1
ATOM 1692 O O . TYR A 1 213 ? -23.424 -0.327 28.729 1.00 49.75 213 TYR A O 1
ATOM 1700 N N . PHE A 1 214 ? -24.665 -0.188 26.878 1.00 54.38 214 PHE A N 1
ATOM 1701 C CA . PHE A 1 214 ? -24.436 -1.590 26.466 1.00 54.38 214 PHE A CA 1
ATOM 1702 C C . PHE A 1 214 ? -23.062 -1.833 25.813 1.00 54.38 214 PHE A C 1
ATOM 1704 O O . PHE A 1 214 ? -22.736 -2.951 25.396 1.00 54.38 214 PHE A O 1
ATOM 1711 N N . SER A 1 215 ? -22.226 -0.799 25.737 1.00 52.78 215 SER A N 1
ATOM 1712 C CA . SER A 1 215 ? -20.951 -0.802 25.026 1.00 52.78 215 SER A CA 1
ATOM 1713 C C . SER A 1 215 ? -19.938 -1.845 25.521 1.00 52.78 215 SER A C 1
ATOM 1715 O O . SER A 1 215 ? -19.212 -2.405 24.698 1.00 52.78 215 SER A O 1
ATOM 1717 N N . LYS A 1 216 ? -19.919 -2.213 26.814 1.00 48.62 216 LYS A N 1
ATOM 1718 C CA . LYS A 1 216 ? -18.960 -3.216 27.339 1.00 48.62 216 LYS A CA 1
ATOM 1719 C C . LYS A 1 216 ? -19.087 -4.605 26.695 1.00 48.62 216 LYS A C 1
ATOM 1721 O O . LYS A 1 216 ? -18.093 -5.315 26.602 1.00 48.62 216 LYS A O 1
ATOM 1726 N N . SER A 1 217 ? -20.278 -4.986 26.222 1.00 48.50 217 SER A N 1
ATOM 1727 C CA . SER A 1 217 ? -20.495 -6.227 25.454 1.00 48.50 217 SER A CA 1
ATOM 1728 C C . SER A 1 217 ? -20.035 -6.089 23.991 1.00 48.50 217 SER A C 1
ATOM 1730 O O . SER A 1 217 ? -19.578 -7.043 23.360 1.00 48.50 217 SER A O 1
ATOM 1732 N N . VAL A 1 218 ? -20.101 -4.872 23.446 1.00 52.16 218 VAL A N 1
ATOM 1733 C CA . VAL A 1 218 ? -19.795 -4.572 22.041 1.00 52.16 218 VAL A CA 1
ATOM 1734 C C . VAL A 1 218 ? -18.292 -4.355 21.801 1.00 52.16 218 VAL A C 1
ATOM 1736 O O . VAL A 1 218 ? -17.826 -4.642 20.702 1.00 52.16 218 VAL A O 1
ATOM 1739 N N . THR A 1 219 ? -17.534 -3.948 22.825 1.00 60.09 219 THR A N 1
ATOM 1740 C CA . THR A 1 219 ? -16.132 -3.476 22.743 1.00 60.09 219 THR A CA 1
ATOM 1741 C C . THR A 1 219 ? -15.089 -4.443 23.327 1.00 60.09 219 THR A C 1
ATOM 1743 O O . THR A 1 219 ? -14.048 -4.038 23.846 1.00 60.09 219 THR A O 1
ATOM 1746 N N . SER A 1 220 ? -15.342 -5.755 23.271 1.00 75.06 220 SER A N 1
ATOM 1747 C CA . SER A 1 220 ? -14.320 -6.738 23.656 1.00 75.06 220 SER A CA 1
ATOM 1748 C C . SER A 1 220 ? -13.164 -6.749 22.652 1.00 75.06 220 SER A C 1
ATOM 1750 O O . SER A 1 220 ? -13.378 -6.901 21.448 1.00 75.06 220 SER A O 1
ATOM 1752 N N . ILE A 1 221 ? -11.923 -6.688 23.147 1.00 81.81 221 ILE A N 1
ATOM 1753 C CA . ILE A 1 221 ? -10.705 -6.759 22.323 1.00 81.81 221 ILE A CA 1
ATOM 1754 C C . ILE A 1 221 ? -10.677 -8.005 21.424 1.00 81.81 221 ILE A C 1
ATOM 1756 O O . ILE A 1 221 ? -10.287 -7.921 20.264 1.00 81.81 221 ILE A O 1
ATOM 1760 N N . GLN A 1 222 ? -11.181 -9.143 21.914 1.00 83.88 222 GLN A N 1
ATOM 1761 C CA . GLN A 1 222 ? -11.250 -10.392 21.147 1.00 83.88 222 GLN A CA 1
ATOM 1762 C C . GLN A 1 222 ? -12.176 -10.275 19.932 1.00 83.88 222 GLN A C 1
ATOM 1764 O O . GLN A 1 222 ? -11.904 -10.850 18.877 1.00 83.88 222 GLN A O 1
ATOM 1769 N N . ARG A 1 223 ? -13.264 -9.506 20.060 1.00 86.06 223 ARG A N 1
ATOM 1770 C CA . ARG A 1 223 ? -14.181 -9.246 18.951 1.00 86.06 223 ARG A CA 1
ATOM 1771 C C . ARG A 1 223 ? -13.507 -8.387 17.887 1.00 86.06 223 ARG A C 1
ATOM 1773 O O . ARG A 1 223 ? -13.619 -8.721 16.712 1.00 86.06 223 ARG A O 1
ATOM 1780 N N . HIS A 1 224 ? -12.786 -7.339 18.286 1.00 88.56 224 HIS A N 1
ATOM 1781 C CA . HIS A 1 224 ? -12.038 -6.499 17.346 1.00 88.56 224 HIS A CA 1
ATOM 1782 C C . HIS A 1 224 ? -10.979 -7.306 16.599 1.00 88.56 224 HIS A C 1
ATOM 1784 O O . HIS A 1 224 ? -10.929 -7.243 15.377 1.00 88.56 224 HIS A O 1
ATOM 1790 N N . VAL A 1 225 ? -10.217 -8.154 17.298 1.00 91.06 225 VAL A N 1
ATOM 1791 C CA . VAL A 1 225 ? -9.245 -9.061 16.663 1.00 91.06 225 VAL A CA 1
ATOM 1792 C C . VAL A 1 225 ? -9.923 -9.984 15.647 1.00 91.06 225 VAL A C 1
ATOM 1794 O O . VAL A 1 225 ? -9.408 -10.152 14.544 1.00 91.06 225 VAL A O 1
ATOM 1797 N N . ARG A 1 226 ? -11.099 -10.544 15.967 1.00 93.19 226 ARG A N 1
ATOM 1798 C CA . ARG A 1 226 ? -11.855 -11.385 15.024 1.00 93.19 226 ARG A CA 1
ATOM 1799 C C . ARG A 1 226 ? -12.307 -10.600 13.791 1.00 93.19 226 ARG A C 1
ATOM 1801 O O . ARG A 1 226 ? -12.119 -11.089 12.685 1.00 93.19 226 ARG A O 1
ATOM 1808 N N . ILE A 1 227 ? -12.872 -9.404 13.969 1.00 93.00 227 ILE A N 1
ATOM 1809 C CA . ILE A 1 227 ? -13.315 -8.546 12.855 1.00 93.00 227 ILE A CA 1
ATOM 1810 C C . ILE A 1 227 ? -12.127 -8.196 11.962 1.00 93.00 227 ILE A C 1
ATOM 1812 O O . ILE A 1 227 ? -12.190 -8.408 10.758 1.00 93.00 227 ILE A O 1
ATOM 1816 N N . ILE A 1 228 ? -11.031 -7.730 12.559 1.00 95.31 228 ILE A N 1
ATOM 1817 C CA . ILE A 1 228 ? -9.788 -7.409 11.855 1.00 95.31 228 ILE A CA 1
ATOM 1818 C C . ILE A 1 228 ? -9.291 -8.616 11.057 1.00 95.31 228 ILE A C 1
ATOM 1820 O O . ILE A 1 228 ? -8.981 -8.482 9.881 1.00 95.31 228 ILE A O 1
ATOM 1824 N N . SER A 1 229 ? -9.259 -9.800 11.671 1.00 96.25 229 SER A N 1
ATOM 1825 C CA . SER A 1 229 ? -8.798 -11.023 11.004 1.00 96.25 229 SER A CA 1
ATOM 1826 C C . SER A 1 229 ? -9.668 -11.377 9.798 1.00 96.25 229 SER A C 1
ATOM 1828 O O . SER A 1 229 ? -9.139 -11.742 8.754 1.00 96.25 229 SER A O 1
ATOM 1830 N N . VAL A 1 230 ? -10.993 -11.235 9.919 1.00 96.38 230 VAL A N 1
ATOM 1831 C CA . VAL A 1 230 ? -11.930 -11.463 8.807 1.00 96.38 230 VAL A CA 1
ATOM 1832 C C . VAL A 1 230 ? -11.717 -10.437 7.695 1.00 96.38 230 VAL A C 1
ATOM 1834 O O . VAL A 1 230 ? -11.644 -10.827 6.536 1.00 96.38 230 VAL A O 1
ATOM 1837 N N . VAL A 1 231 ? -11.565 -9.153 8.031 1.00 96.00 231 VAL A N 1
ATOM 1838 C CA . VAL A 1 231 ? -11.299 -8.091 7.047 1.00 96.00 231 VAL A CA 1
ATOM 1839 C C . VAL A 1 231 ? -9.998 -8.364 6.297 1.00 96.00 231 VAL A C 1
ATOM 1841 O O . VAL A 1 231 ? -10.002 -8.378 5.073 1.00 96.00 231 VAL A O 1
ATOM 1844 N N . LEU A 1 232 ? -8.905 -8.656 7.006 1.00 96.31 232 LEU A N 1
ATOM 1845 C CA . LEU A 1 232 ? -7.621 -8.971 6.376 1.00 96.31 232 LEU A CA 1
ATOM 1846 C C . LEU A 1 232 ? -7.704 -10.223 5.496 1.00 96.31 232 LEU A C 1
ATOM 1848 O O . LEU A 1 232 ? -7.135 -10.237 4.409 1.00 96.31 232 LEU A O 1
ATOM 1852 N N . LEU A 1 233 ? -8.423 -11.259 5.932 1.00 96.69 233 LEU A N 1
ATOM 1853 C CA . LEU A 1 233 ? -8.605 -12.477 5.145 1.00 96.69 233 LEU A CA 1
ATOM 1854 C C . LEU A 1 233 ? -9.389 -12.201 3.856 1.00 96.69 233 LEU A C 1
ATOM 1856 O O . LEU A 1 233 ? -8.958 -12.620 2.787 1.00 96.69 233 LEU A O 1
ATOM 1860 N N . LEU A 1 234 ? -10.507 -11.477 3.945 1.00 94.50 234 LEU A N 1
ATOM 1861 C CA . LEU A 1 234 ? -11.325 -11.124 2.783 1.00 94.50 234 LEU A CA 1
ATOM 1862 C C . LEU A 1 234 ? -10.555 -10.227 1.810 1.00 94.50 234 LEU A C 1
ATOM 1864 O O . LEU A 1 234 ? -10.544 -10.506 0.612 1.00 94.50 234 LEU A O 1
ATOM 1868 N N . SER A 1 235 ? -9.844 -9.219 2.322 1.00 94.31 235 SER A N 1
ATOM 1869 C CA . SER A 1 235 ? -8.952 -8.380 1.518 1.00 94.31 235 SER A CA 1
ATOM 1870 C C . SER A 1 235 ? -7.853 -9.203 0.853 1.00 94.31 235 SER A C 1
ATOM 1872 O O . SER A 1 235 ? -7.523 -8.961 -0.299 1.00 94.31 235 SER A O 1
ATOM 1874 N N . PHE A 1 236 ? -7.286 -10.202 1.532 1.00 93.94 236 PHE A N 1
ATOM 1875 C CA . PHE A 1 236 ? -6.273 -11.061 0.926 1.00 93.94 236 PHE A CA 1
ATOM 1876 C C . PHE A 1 236 ? -6.868 -11.927 -0.187 1.00 93.94 236 PHE A C 1
ATOM 1878 O O . PHE A 1 236 ? -6.328 -11.949 -1.290 1.00 93.94 236 PHE A O 1
ATOM 1885 N N . CYS A 1 237 ? -8.010 -12.577 0.064 1.00 93.06 237 CYS A N 1
ATOM 1886 C CA . CYS A 1 237 ? -8.734 -13.368 -0.932 1.00 93.06 237 CYS A CA 1
ATOM 1887 C C . CYS A 1 237 ? -9.076 -12.552 -2.183 1.00 93.06 237 CYS A C 1
ATOM 1889 O O . CYS A 1 237 ? -8.925 -13.056 -3.294 1.00 93.06 237 CYS A O 1
ATOM 1891 N N . TYR A 1 238 ? -9.469 -11.291 -2.003 1.00 88.62 238 TYR A N 1
ATOM 1892 C CA . TYR A 1 238 ? -9.731 -10.353 -3.092 1.00 88.62 238 TYR A CA 1
ATOM 1893 C C . TYR A 1 238 ? -8.500 -10.103 -3.979 1.00 88.62 238 TYR A C 1
ATOM 1895 O O . TYR A 1 238 ? -8.626 -9.944 -5.189 1.00 88.62 238 TYR A O 1
ATOM 1903 N N . ILE A 1 239 ? -7.297 -10.111 -3.402 1.00 91.62 239 ILE A N 1
ATOM 1904 C CA . ILE A 1 239 ? -6.050 -9.776 -4.102 1.00 91.62 239 ILE A CA 1
ATOM 1905 C C . ILE A 1 239 ? -5.385 -10.984 -4.764 1.00 91.62 239 ILE A C 1
ATOM 1907 O O . ILE A 1 239 ? -4.559 -10.802 -5.658 1.00 91.62 239 ILE A O 1
ATOM 1911 N N . ILE A 1 240 ? -5.759 -12.215 -4.398 1.00 91.12 240 ILE A N 1
ATOM 1912 C CA . ILE A 1 240 ? -5.200 -13.446 -4.987 1.00 91.12 240 ILE A CA 1
ATOM 1913 C C . ILE A 1 240 ? -5.139 -13.400 -6.529 1.00 91.12 240 ILE A C 1
ATOM 1915 O O . ILE A 1 240 ? -4.072 -13.700 -7.067 1.00 91.12 240 ILE A O 1
ATOM 1919 N N . PRO A 1 241 ? -6.193 -12.983 -7.263 1.00 88.75 241 PRO A N 1
ATOM 1920 C CA . PRO A 1 241 ? -6.147 -12.917 -8.724 1.00 88.75 241 PRO A CA 1
ATOM 1921 C C . PRO A 1 241 ? -5.026 -12.017 -9.269 1.00 88.75 241 PRO A C 1
ATOM 1923 O O . PRO A 1 241 ? -4.410 -12.369 -10.274 1.00 88.75 241 PRO A O 1
ATOM 1926 N N . ARG A 1 242 ? -4.684 -10.918 -8.574 1.00 87.19 242 ARG A N 1
ATOM 1927 C CA . ARG A 1 242 ? -3.632 -9.977 -9.003 1.00 87.19 242 ARG A CA 1
ATOM 1928 C C . ARG A 1 242 ? -2.236 -10.590 -9.019 1.00 87.19 242 ARG A C 1
ATOM 1930 O O . ARG A 1 242 ? -1.407 -10.165 -9.820 1.00 87.19 242 ARG A O 1
ATOM 1937 N N . PHE A 1 243 ? -1.964 -11.610 -8.203 1.00 89.69 243 PHE A N 1
ATOM 1938 C CA . PHE A 1 243 ? -0.681 -12.325 -8.262 1.00 89.69 243 PHE A CA 1
ATOM 1939 C C . PHE A 1 243 ? -0.462 -13.039 -9.598 1.00 89.69 243 PHE A C 1
ATOM 1941 O O . PHE A 1 243 ? 0.675 -13.322 -9.966 1.00 89.69 243 PHE A O 1
ATOM 1948 N N . PHE A 1 244 ? -1.538 -13.312 -10.335 1.00 89.94 244 PHE A N 1
ATOM 1949 C CA . PHE A 1 244 ? -1.476 -13.954 -11.638 1.00 89.94 244 PHE A CA 1
ATOM 1950 C C . PHE A 1 244 ? -1.517 -12.955 -12.792 1.00 89.94 244 PHE A C 1
ATOM 1952 O O . PHE A 1 244 ? -1.501 -13.389 -13.934 1.00 89.94 244 PHE A O 1
ATOM 1959 N N . GLU A 1 245 ? -1.563 -11.643 -12.549 1.00 87.62 245 GLU A N 1
ATOM 1960 C CA . GLU A 1 245 ? -1.699 -10.635 -13.609 1.00 87.62 245 GLU A CA 1
ATOM 1961 C C . GLU A 1 245 ? -0.404 -10.461 -14.415 1.00 87.62 245 GLU A C 1
ATOM 1963 O O . GLU A 1 245 ? -0.414 -10.459 -15.650 1.00 87.62 245 GLU A O 1
ATOM 1968 N N . PHE A 1 246 ? 0.722 -10.382 -13.705 1.00 90.94 246 PHE A N 1
ATOM 1969 C CA . PHE A 1 246 ? 2.026 -10.037 -14.257 1.00 90.94 246 PHE A CA 1
ATOM 1970 C C . PHE A 1 246 ? 3.068 -11.114 -13.983 1.00 90.94 246 PHE A C 1
ATOM 1972 O O . PHE A 1 246 ? 3.025 -11.821 -12.979 1.00 90.94 246 PHE A O 1
ATOM 1979 N N . ARG A 1 247 ? 4.074 -11.184 -14.853 1.00 93.25 247 ARG A N 1
ATOM 1980 C CA . ARG A 1 247 ? 5.312 -11.927 -14.605 1.00 93.25 247 ARG A CA 1
ATOM 1981 C C . ARG A 1 247 ? 6.517 -11.098 -15.023 1.00 93.25 247 ARG A C 1
ATOM 1983 O O . ARG A 1 247 ? 6.458 -10.361 -16.006 1.00 93.25 247 ARG A O 1
ATOM 1990 N N . SER A 1 248 ? 7.618 -11.244 -14.298 1.00 92.69 248 SER A N 1
ATOM 1991 C CA . SER A 1 248 ? 8.903 -10.667 -14.678 1.00 92.69 248 SER A CA 1
ATOM 1992 C C . SER A 1 248 ? 9.665 -11.658 -15.557 1.00 92.69 248 SER A C 1
ATOM 1994 O O . SER A 1 248 ? 9.755 -12.847 -15.253 1.00 92.69 248 SER A O 1
ATOM 1996 N N . VAL A 1 249 ? 10.198 -11.180 -16.678 1.00 93.31 249 VAL A N 1
ATOM 1997 C CA . VAL A 1 249 ? 11.050 -11.967 -17.576 1.00 93.31 249 VAL A CA 1
ATOM 1998 C C . VAL A 1 249 ? 12.353 -11.207 -17.846 1.00 93.31 249 VAL A C 1
ATOM 2000 O O . VAL A 1 249 ? 12.322 -9.976 -17.918 1.00 93.31 249 VAL A O 1
ATOM 2003 N N . PRO A 1 250 ? 13.503 -11.891 -17.982 1.00 92.31 250 PRO A N 1
ATOM 2004 C CA . PRO A 1 250 ? 14.771 -11.226 -18.276 1.00 92.31 250 PRO A CA 1
ATOM 2005 C C . PRO A 1 250 ? 14.709 -10.403 -19.571 1.00 92.31 250 PRO A C 1
ATOM 2007 O O . PRO A 1 250 ? 14.107 -10.828 -20.563 1.00 92.31 250 PRO A O 1
ATOM 2010 N N . ASN A 1 251 ? 15.340 -9.229 -19.570 1.00 88.12 251 ASN A N 1
ATOM 2011 C CA . ASN A 1 251 ? 15.499 -8.393 -20.755 1.00 88.12 251 ASN A CA 1
ATOM 2012 C C . ASN A 1 251 ? 16.901 -8.585 -21.353 1.00 88.12 251 ASN A C 1
ATOM 2014 O O . ASN A 1 251 ? 17.899 -8.261 -20.721 1.00 88.12 251 ASN A O 1
ATOM 2018 N N . LEU A 1 252 ? 16.975 -9.067 -22.597 1.00 83.88 252 LEU A N 1
ATOM 2019 C CA . LEU A 1 252 ? 18.241 -9.289 -23.308 1.00 83.88 252 LEU A CA 1
ATOM 2020 C C . LEU A 1 252 ? 18.960 -7.985 -23.703 1.00 83.88 252 LEU A C 1
ATOM 2022 O O . LEU A 1 252 ? 20.150 -8.016 -23.997 1.00 83.88 252 LEU A O 1
ATOM 2026 N N . GLN A 1 253 ? 18.258 -6.849 -23.718 1.00 83.12 253 GLN A N 1
ATOM 2027 C CA . GLN A 1 253 ? 18.813 -5.551 -24.121 1.00 83.12 253 GLN A CA 1
ATOM 2028 C C . GLN A 1 253 ? 19.486 -4.794 -22.969 1.00 83.12 253 GLN A C 1
ATOM 2030 O O . GLN A 1 253 ? 20.296 -3.904 -23.215 1.00 83.12 253 GLN A O 1
ATOM 2035 N N . ILE A 1 254 ? 19.157 -5.127 -21.716 1.00 84.88 254 ILE A N 1
ATOM 2036 C CA . ILE A 1 254 ? 19.690 -4.461 -20.524 1.00 84.88 254 ILE A CA 1
ATOM 2037 C C . ILE A 1 254 ? 20.333 -5.531 -19.636 1.00 84.88 254 ILE A C 1
ATOM 2039 O O . ILE A 1 254 ? 19.613 -6.391 -19.125 1.00 84.88 254 ILE A O 1
ATOM 2043 N N . PRO A 1 255 ? 21.659 -5.500 -19.404 1.00 86.50 255 PRO A N 1
ATOM 2044 C CA . PRO A 1 255 ? 22.313 -6.484 -18.551 1.00 86.50 255 PRO A CA 1
ATOM 2045 C C . PRO A 1 255 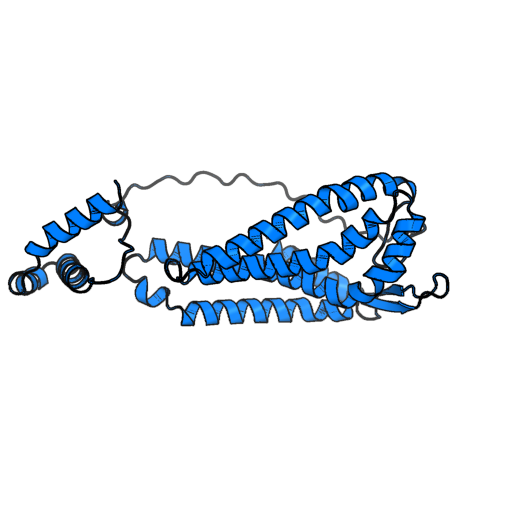? 21.730 -6.431 -17.134 1.00 86.50 255 PRO A C 1
ATOM 2047 O O . PRO A 1 255 ? 21.584 -5.353 -16.547 1.00 86.50 255 PRO A O 1
ATOM 2050 N N . ASN A 1 256 ? 21.380 -7.606 -16.602 1.00 86.88 256 ASN A N 1
ATOM 2051 C CA . ASN A 1 256 ? 20.673 -7.790 -15.327 1.00 86.88 256 ASN A CA 1
ATOM 2052 C C . ASN A 1 256 ? 19.309 -7.071 -15.239 1.00 86.88 256 ASN A C 1
ATOM 2054 O O . ASN A 1 256 ? 18.807 -6.825 -14.143 1.00 86.88 256 ASN A O 1
ATOM 2058 N N . GLY A 1 257 ? 18.714 -6.712 -16.379 1.00 89.81 257 GLY A N 1
ATOM 2059 C CA . GLY A 1 257 ? 17.404 -6.080 -16.456 1.00 89.81 257 GLY A CA 1
ATOM 2060 C C . GLY A 1 257 ? 16.267 -7.090 -16.597 1.00 89.81 257 GLY A C 1
ATOM 2061 O O . GLY A 1 257 ? 16.425 -8.167 -17.171 1.00 89.81 257 GLY A O 1
ATOM 2062 N N . TYR A 1 258 ? 15.089 -6.704 -16.119 1.00 93.00 258 TYR A N 1
ATOM 2063 C CA . TYR A 1 258 ? 13.834 -7.427 -16.294 1.00 93.00 258 TYR A CA 1
ATOM 2064 C C . TYR A 1 258 ? 12.813 -6.548 -17.015 1.00 93.00 258 TYR A C 1
ATOM 2066 O O . TYR A 1 258 ? 12.883 -5.318 -16.975 1.00 93.00 258 TYR A O 1
ATOM 2074 N N . LYS A 1 259 ? 11.852 -7.194 -17.667 1.00 91.62 259 LYS A N 1
ATOM 2075 C CA . LYS A 1 259 ? 10.624 -6.583 -18.174 1.00 91.62 259 LYS A CA 1
ATOM 2076 C C . LYS A 1 259 ? 9.419 -7.292 -17.568 1.00 91.62 259 LYS A C 1
ATOM 2078 O O . LYS A 1 259 ? 9.458 -8.501 -17.326 1.00 91.62 259 LYS A O 1
ATOM 2083 N N . VAL A 1 260 ? 8.364 -6.541 -17.317 1.00 91.31 260 VAL A N 1
ATOM 2084 C CA . VAL A 1 260 ? 7.092 -7.023 -16.796 1.00 91.31 260 VAL A CA 1
ATOM 2085 C C . VAL A 1 260 ? 6.149 -7.243 -17.963 1.00 91.31 260 VAL A C 1
ATOM 2087 O O . VAL A 1 260 ? 5.908 -6.342 -18.758 1.00 91.31 260 VAL A O 1
ATOM 2090 N N . VAL A 1 261 ? 5.630 -8.460 -18.077 1.00 91.19 261 VAL A N 1
ATOM 2091 C CA . VAL A 1 261 ? 4.687 -8.824 -19.136 1.00 91.19 261 VAL A CA 1
ATOM 2092 C C . VAL A 1 261 ? 3.416 -9.403 -18.538 1.00 91.19 261 VAL A C 1
ATOM 2094 O O . VAL A 1 261 ? 3.464 -10.068 -17.495 1.00 91.19 261 VAL A O 1
ATOM 2097 N N . PHE A 1 262 ? 2.287 -9.195 -19.211 1.00 88.69 262 PHE A N 1
ATOM 2098 C CA . PHE A 1 262 ? 1.042 -9.863 -18.848 1.00 88.69 262 PHE A CA 1
ATOM 2099 C C . PHE A 1 262 ? 1.193 -11.386 -18.942 1.00 88.69 262 PHE A C 1
ATOM 2101 O O . PHE A 1 262 ? 1.859 -11.936 -19.829 1.00 88.69 262 PHE A O 1
ATOM 2108 N N . THR A 1 263 ? 0.555 -12.094 -18.014 1.00 89.62 263 THR A N 1
ATOM 2109 C CA . THR A 1 263 ? 0.357 -13.542 -18.138 1.00 89.62 263 THR A CA 1
ATOM 2110 C C . THR A 1 263 ? -0.796 -13.847 -19.104 1.00 89.62 263 THR A C 1
ATOM 2112 O O . THR A 1 263 ? -1.537 -12.956 -19.525 1.00 89.62 263 THR A O 1
ATOM 2115 N N . SER A 1 264 ? -1.003 -15.128 -19.426 1.00 87.88 264 SER A N 1
ATOM 2116 C CA . SER A 1 264 ? -2.191 -15.570 -20.172 1.00 87.88 264 SER A CA 1
ATOM 2117 C C . SER A 1 264 ? -3.503 -15.195 -19.472 1.00 87.88 264 SER A C 1
ATOM 2119 O O . SER A 1 264 ? -4.487 -14.896 -20.144 1.00 87.88 264 SER A O 1
ATOM 2121 N N . VAL A 1 265 ? -3.507 -15.170 -18.135 1.00 84.69 265 VAL A N 1
ATOM 2122 C CA . VAL A 1 265 ? -4.666 -14.790 -17.318 1.00 84.69 265 VAL A CA 1
ATOM 2123 C C . VAL A 1 265 ? -4.874 -13.276 -17.354 1.00 84.69 265 VAL A C 1
ATOM 2125 O O . VAL A 1 265 ? -5.970 -12.831 -17.692 1.00 84.69 265 VAL A O 1
ATOM 2128 N N . GLY A 1 266 ? -3.825 -12.485 -17.097 1.00 81.62 266 GLY A N 1
ATOM 2129 C CA . GLY A 1 266 ? -3.892 -11.016 -17.084 1.00 81.62 266 GLY A CA 1
ATOM 2130 C C . GLY A 1 266 ? -4.223 -10.391 -18.446 1.00 81.62 266 GLY A C 1
ATOM 2131 O O . GLY A 1 266 ? -4.806 -9.306 -18.522 1.00 81.62 266 GLY A O 1
ATOM 2132 N N . ASN A 1 267 ? -3.905 -11.091 -19.539 1.00 84.00 267 ASN A N 1
ATOM 2133 C CA . ASN A 1 267 ? -4.272 -10.671 -20.892 1.00 84.00 267 ASN A CA 1
ATOM 2134 C C . ASN A 1 267 ? -5.682 -11.123 -21.322 1.00 84.00 267 ASN A C 1
ATOM 2136 O O . ASN A 1 267 ? -6.137 -10.779 -22.411 1.00 84.00 267 ASN A O 1
ATOM 2140 N N . SER A 1 268 ? -6.392 -11.908 -20.504 1.00 86.38 268 SER A N 1
ATOM 2141 C CA . SER A 1 268 ? -7.740 -12.357 -20.852 1.00 86.38 268 SER A CA 1
ATOM 2142 C C . SER A 1 268 ? -8.772 -11.237 -20.667 1.00 86.38 268 SER A C 1
ATOM 2144 O O . SER A 1 268 ? -8.759 -10.500 -19.679 1.00 86.38 268 SER A O 1
ATOM 2146 N N . VAL A 1 269 ? -9.707 -11.125 -21.616 1.00 82.38 269 VAL A N 1
ATOM 2147 C CA . VAL A 1 269 ? -10.785 -10.118 -21.580 1.00 82.38 269 VAL A CA 1
ATOM 2148 C C . VAL A 1 269 ? -11.663 -10.294 -20.338 1.00 82.38 269 VAL A C 1
ATOM 2150 O O . VAL A 1 269 ? -12.055 -9.314 -19.713 1.00 82.38 269 VAL A O 1
ATOM 2153 N N . ILE A 1 270 ? -11.913 -11.547 -19.947 1.00 82.94 270 ILE A N 1
ATOM 2154 C CA . ILE A 1 270 ? -12.735 -11.898 -18.783 1.00 82.94 270 ILE A CA 1
ATOM 2155 C C . ILE A 1 270 ? -12.079 -11.409 -17.489 1.00 82.94 270 ILE A C 1
ATOM 2157 O O . ILE A 1 270 ? -12.751 -10.785 -16.673 1.00 82.94 270 ILE A O 1
ATOM 2161 N N . TYR A 1 271 ? -10.773 -11.646 -17.315 1.00 79.69 271 TYR A N 1
ATOM 2162 C CA . TYR A 1 271 ? -10.043 -11.181 -16.135 1.00 79.69 271 TYR A CA 1
ATOM 2163 C C . TYR A 1 271 ? -10.126 -9.661 -16.002 1.00 79.69 271 TYR A C 1
ATOM 2165 O O . TYR A 1 271 ? -10.470 -9.156 -14.939 1.00 79.69 271 TYR A O 1
ATOM 2173 N N . ARG A 1 272 ? -9.889 -8.931 -17.097 1.00 75.25 272 ARG A N 1
ATOM 2174 C CA . ARG A 1 272 ? -9.942 -7.463 -17.096 1.00 75.25 272 ARG A CA 1
ATOM 2175 C C . ARG A 1 272 ? -11.341 -6.931 -16.797 1.00 75.25 272 ARG A C 1
ATOM 2177 O O . ARG A 1 272 ? -11.458 -6.004 -16.010 1.00 75.25 272 ARG A O 1
ATOM 2184 N N . TYR A 1 273 ? -12.382 -7.538 -17.367 1.00 77.62 273 TYR A N 1
ATOM 2185 C CA . TYR A 1 273 ? -13.768 -7.146 -17.105 1.00 77.62 273 TYR A CA 1
ATOM 2186 C C . TYR A 1 273 ? -14.143 -7.322 -15.628 1.00 77.62 273 TYR A C 1
ATOM 2188 O O . TYR A 1 273 ? -14.567 -6.370 -14.982 1.00 77.62 273 TYR A O 1
ATOM 2196 N N . VAL A 1 274 ? -13.913 -8.514 -15.067 1.00 76.62 274 VAL A N 1
ATOM 2197 C CA . VAL A 1 274 ? -14.208 -8.798 -13.651 1.00 76.62 274 VAL A CA 1
ATOM 2198 C C . VAL A 1 274 ? -13.414 -7.873 -12.727 1.00 76.62 274 VAL A C 1
ATOM 2200 O O . VAL A 1 274 ? -13.945 -7.385 -11.733 1.00 76.62 274 VAL A O 1
ATOM 2203 N N . HIS A 1 275 ? -12.155 -7.605 -13.071 1.00 69.31 275 HIS A N 1
ATOM 2204 C CA . HIS A 1 275 ? -11.279 -6.742 -12.288 1.00 69.31 275 HIS A CA 1
ATOM 2205 C C . HIS A 1 275 ? -11.763 -5.285 -12.258 1.00 69.31 275 HIS A C 1
ATOM 2207 O O . HIS A 1 275 ? -11.850 -4.690 -11.187 1.00 69.31 275 HIS A O 1
ATOM 2213 N N . THR A 1 276 ? -12.145 -4.718 -13.407 1.00 68.31 276 THR A N 1
ATOM 2214 C CA . THR A 1 276 ? -12.662 -3.340 -13.488 1.00 68.31 276 THR A CA 1
ATOM 2215 C C . THR A 1 276 ? -13.982 -3.165 -12.728 1.00 68.31 276 THR A C 1
ATOM 2217 O O . THR A 1 276 ? -14.164 -2.169 -12.026 1.00 68.31 276 THR A O 1
ATOM 2220 N N . GLU A 1 277 ? -14.888 -4.140 -12.807 1.00 69.00 277 GLU A N 1
ATOM 2221 C CA . GLU A 1 277 ? -16.158 -4.099 -12.068 1.00 69.00 277 GLU A CA 1
ATOM 2222 C C . GLU A 1 277 ? -15.934 -4.157 -10.549 1.00 69.00 277 GLU A C 1
ATOM 2224 O O . GLU A 1 277 ? -16.547 -3.402 -9.791 1.00 69.00 277 GLU A O 1
ATOM 2229 N N . MET A 1 278 ? -15.005 -4.999 -10.083 1.00 65.56 278 MET A N 1
ATOM 2230 C CA . MET A 1 278 ? -14.701 -5.088 -8.654 1.00 65.56 278 MET A CA 1
ATOM 2231 C C . MET A 1 278 ? -14.002 -3.840 -8.097 1.00 65.56 278 MET A C 1
ATOM 2233 O O . MET A 1 278 ? -14.290 -3.451 -6.967 1.00 65.56 278 MET A O 1
ATOM 2237 N N . GLU A 1 279 ? -13.123 -3.183 -8.861 1.00 64.00 279 GLU A N 1
ATOM 2238 C CA . GLU A 1 279 ? -12.511 -1.916 -8.430 1.00 64.00 279 GLU A CA 1
ATOM 2239 C C . GLU A 1 279 ? -13.546 -0.801 -8.266 1.00 64.00 279 GLU A C 1
ATOM 2241 O O . GLU A 1 279 ? -13.467 -0.015 -7.323 1.00 64.00 279 GLU A O 1
ATOM 2246 N N . THR A 1 280 ? -14.559 -0.773 -9.132 1.00 60.62 280 THR A N 1
ATOM 2247 C CA . THR A 1 280 ? -15.645 0.216 -9.070 1.00 60.62 280 THR A CA 1
ATOM 2248 C C . THR A 1 280 ? -16.481 0.059 -7.793 1.00 60.62 280 THR A C 1
ATOM 2250 O O . THR A 1 280 ? -16.880 1.049 -7.185 1.00 60.62 280 THR A O 1
ATOM 2253 N N . LEU A 1 281 ? -16.677 -1.178 -7.329 1.00 58.28 281 LEU A N 1
ATOM 2254 C CA . LEU A 1 281 ? -17.386 -1.513 -6.086 1.00 58.28 281 LEU A CA 1
ATOM 2255 C C . LEU A 1 281 ? -16.664 -1.078 -4.799 1.00 58.28 281 LEU A C 1
ATOM 2257 O O . LEU A 1 281 ? -17.303 -1.011 -3.757 1.00 58.28 281 LEU A O 1
ATOM 2261 N N . ILE A 1 282 ? -15.355 -0.812 -4.846 1.00 55.03 282 ILE A N 1
ATOM 2262 C CA . ILE A 1 282 ? -14.568 -0.361 -3.681 1.00 55.03 282 ILE A CA 1
ATOM 2263 C C . ILE A 1 282 ? -14.574 1.173 -3.553 1.00 55.03 282 ILE A C 1
ATOM 2265 O O . ILE A 1 282 ? -14.335 1.702 -2.469 1.00 55.03 282 ILE A O 1
ATOM 2269 N N . VAL A 1 283 ? -14.841 1.888 -4.650 1.00 46.75 283 VAL A N 1
ATOM 2270 C CA . VAL A 1 283 ? -14.868 3.362 -4.694 1.00 46.75 283 VAL A CA 1
ATOM 2271 C C . VAL A 1 283 ? -16.267 3.932 -4.391 1.00 46.75 283 VAL A C 1
ATOM 2273 O O . VAL A 1 283 ? -16.382 5.119 -4.085 1.00 46.75 283 VAL A O 1
ATOM 2276 N N . LEU A 1 284 ? -17.313 3.098 -4.448 1.00 37.88 284 LEU A N 1
ATOM 2277 C CA . LEU A 1 284 ? -18.706 3.423 -4.095 1.00 37.88 284 LEU A CA 1
ATOM 2278 C C . LEU A 1 284 ? -19.008 3.140 -2.617 1.00 37.88 284 LEU A C 1
ATOM 2280 O O . LEU A 1 284 ? -19.736 3.963 -2.015 1.00 37.88 284 LEU A O 1
#

Radius of gyration: 27.37 Å; chains: 1; bounding box: 60×37×83 Å

Foldseek 3Di:
DDLVVVVVVLVVCLVCLDPVVLVVCVVVVVVNVVNVVSVPDPDDSDDDDPVVPDDDDDDDDDDDDDDDDDDDDDPDDDDDPAAPFPPGGDHQVCLQVLLCVLQPVVLVVLVVLLVVLVVLLVVLPPPVNDFLLSVLSNLLSVLSNLLSVLSCQQRNQQSNQDSGPVSSSLSNFQGHQQCCLPSVLSNQLSVQLSLVSVVVSVVLVVCCVVVPPVNVVSTDNVVSVVSSVVSSVVSNVVSVLSSQQWHWDHDPVHVNTIHIHGDPQNPDPVNVVVVVVVVVVSVD

InterPro domains:
  IPR017452 GPCR, rhodopsin-like, 7TM [PS50262] (113-284)
  IPR052954 GPCR_Ligand_Interaction [PTHR46641] (88-255)

Secondary structure (DSSP, 8-state):
--HHHHHHHHHHHGGG--HHHHHHGGGSHHHHHHHHHHHH-SS---PPPGGGG-----------PPPP------------SSBSSSS-B--GGGHHHHIIIIIIIHHHHHHHHHHHHHHHHHHHHSGGG-SHHHHHHHHHHHHHHHHHHHHHHHHHHHHTT-SSHHHHHHHIIIIITTTHHHHHHHHHHHHHHHHHHHHHHHHHHHHHHHHGGGHHHH--HHHHHHHHHHHHHHHHHHHGGGGGTEEEEEETTSTTEEEEEE-TTTT-HHHHHHHHHHHHHHH-